Protein AF-A0AAJ0DGE8-F1 (afdb_monomer_lite)

Structure (mmCIF, N/CA/C/O backbone):
data_AF-A0AAJ0DGE8-F1
#
_entry.id   AF-A0AAJ0DGE8-F1
#
loop_
_atom_site.group_PDB
_atom_site.id
_atom_site.type_symbol
_atom_site.label_atom_id
_atom_site.label_alt_id
_atom_site.label_comp_id
_atom_site.label_asym_id
_atom_site.label_entity_id
_atom_site.label_seq_id
_atom_site.pdbx_PDB_ins_code
_atom_site.Cartn_x
_atom_site.Cartn_y
_atom_site.Cartn_z
_atom_site.occupancy
_atom_site.B_iso_or_equiv
_atom_site.auth_seq_id
_atom_site.auth_comp_id
_atom_site.auth_asym_id
_atom_site.auth_atom_id
_atom_site.pdbx_PDB_model_num
ATOM 1 N N . MET A 1 1 ? -20.034 -85.770 -53.856 1.00 35.50 1 MET A N 1
ATOM 2 C CA . MET A 1 1 ? -18.692 -85.465 -54.390 1.00 35.50 1 MET A CA 1
ATOM 3 C C . MET A 1 1 ? -18.398 -83.999 -54.108 1.00 35.50 1 MET A C 1
ATOM 5 O O . MET A 1 1 ? -19.159 -83.157 -54.548 1.00 35.50 1 MET A O 1
ATOM 9 N N . GLN A 1 2 ? -17.337 -83.770 -53.330 1.00 37.16 2 GLN A N 1
ATOM 10 C CA . GLN A 1 2 ? -16.590 -82.528 -53.075 1.00 37.16 2 GLN A CA 1
ATOM 11 C C . GLN A 1 2 ? -17.252 -81.330 -52.361 1.00 37.16 2 GLN A C 1
ATOM 13 O O . GLN A 1 2 ? -17.893 -80.465 -52.946 1.00 37.16 2 GLN A O 1
ATOM 18 N N . LEU A 1 3 ? -16.931 -81.290 -51.063 1.00 39.75 3 LEU A N 1
ATOM 19 C CA . LEU A 1 3 ? -16.754 -80.140 -50.175 1.00 39.75 3 LEU A CA 1
ATOM 20 C C . LEU A 1 3 ? -15.956 -78.997 -50.835 1.00 39.75 3 LEU A C 1
ATOM 22 O O . LEU A 1 3 ? -14.878 -79.259 -51.370 1.00 39.75 3 LEU A O 1
ATOM 26 N N . LYS A 1 4 ? -16.383 -77.742 -50.650 1.00 36.16 4 LYS A N 1
ATOM 27 C CA . LYS A 1 4 ? -15.468 -76.594 -50.522 1.00 36.16 4 LYS A CA 1
ATOM 28 C C . LYS A 1 4 ? -15.985 -75.627 -49.456 1.00 36.16 4 LYS A C 1
ATOM 30 O O . LYS A 1 4 ? -17.049 -75.039 -49.600 1.00 36.16 4 LYS A O 1
ATOM 35 N N . LEU A 1 5 ? -15.207 -75.522 -48.378 1.00 44.25 5 LEU A N 1
ATOM 36 C CA . LEU A 1 5 ? -15.247 -74.443 -47.396 1.00 44.25 5 LEU A CA 1
ATOM 37 C C . LEU A 1 5 ? -14.950 -73.110 -48.092 1.00 44.25 5 LEU A C 1
ATOM 39 O O . LEU A 1 5 ? -13.956 -73.014 -48.808 1.00 44.25 5 LEU A O 1
ATOM 43 N N . THR A 1 6 ? -15.709 -72.072 -47.758 1.00 42.03 6 THR A N 1
ATOM 44 C CA . THR A 1 6 ? -15.247 -70.682 -47.848 1.00 42.03 6 THR A CA 1
ATOM 45 C C . THR A 1 6 ? -15.815 -69.908 -46.669 1.00 42.03 6 THR A C 1
ATOM 47 O O . THR A 1 6 ? -17.019 -69.687 -46.576 1.00 42.03 6 THR A O 1
ATOM 50 N N . ALA A 1 7 ? -14.923 -69.543 -45.752 1.00 47.16 7 ALA A N 1
ATOM 51 C CA . ALA A 1 7 ? -15.149 -68.552 -44.715 1.00 47.16 7 ALA A CA 1
ATOM 52 C C . ALA A 1 7 ? -14.933 -67.147 -45.302 1.00 47.16 7 ALA A C 1
ATOM 54 O O . ALA A 1 7 ? -13.984 -66.951 -46.058 1.00 47.16 7 ALA A O 1
ATOM 55 N N . ALA A 1 8 ? -15.767 -66.179 -44.927 1.00 43.62 8 ALA A N 1
ATOM 56 C CA . ALA A 1 8 ? -15.452 -64.749 -44.994 1.00 43.62 8 ALA A CA 1
ATOM 57 C C . ALA A 1 8 ? -16.377 -64.022 -44.000 1.00 43.62 8 ALA A C 1
ATOM 59 O O . ALA A 1 8 ? -17.591 -64.030 -44.156 1.00 43.62 8 ALA A O 1
ATOM 60 N N . LEU A 1 9 ? -15.861 -63.712 -42.810 1.00 37.81 9 LEU A N 1
ATOM 61 C CA . LEU A 1 9 ? -15.338 -62.397 -42.416 1.00 37.81 9 LEU A CA 1
ATOM 62 C C . LEU A 1 9 ? -16.476 -61.419 -42.060 1.00 37.81 9 LEU A C 1
ATOM 64 O O . LEU A 1 9 ? -16.966 -60.667 -42.896 1.00 37.81 9 LEU A O 1
ATOM 68 N N . PHE A 1 10 ? -16.886 -61.440 -40.788 1.00 41.84 10 PHE A N 1
ATOM 69 C CA . PHE A 1 10 ? -17.675 -60.361 -40.195 1.00 41.84 10 PHE A CA 1
ATOM 70 C C . PHE A 1 10 ? -16.804 -59.101 -40.166 1.00 41.84 10 PHE A C 1
ATOM 72 O O . PHE A 1 10 ? -15.859 -59.013 -39.383 1.00 41.84 10 PHE A O 1
ATOM 79 N N . ALA A 1 11 ? -17.105 -58.134 -41.030 1.00 44.16 11 ALA A N 1
ATOM 80 C CA . ALA A 1 11 ? -16.574 -56.787 -40.900 1.00 44.16 11 ALA A CA 1
ATOM 81 C C . ALA A 1 11 ? -17.213 -56.149 -39.658 1.00 44.16 11 ALA A C 1
ATOM 83 O O . ALA A 1 11 ? -18.359 -55.705 -39.694 1.00 44.16 11 ALA A O 1
ATOM 84 N N . ALA A 1 12 ? -16.487 -56.144 -38.541 1.00 48.50 12 ALA A N 1
ATOM 85 C CA . ALA A 1 12 ? -16.808 -55.271 -37.426 1.00 48.50 12 ALA A CA 1
ATOM 86 C C . ALA A 1 12 ? -16.574 -53.834 -37.904 1.00 48.50 12 ALA A C 1
ATOM 88 O O . ALA A 1 12 ? -15.435 -53.409 -38.095 1.00 48.50 12 ALA A O 1
ATOM 89 N N . LEU A 1 13 ? -17.662 -53.110 -38.159 1.00 45.84 13 LEU A N 1
ATOM 90 C CA . LEU A 1 13 ? -17.618 -51.678 -38.400 1.00 45.84 13 LEU A CA 1
ATOM 91 C C . LEU A 1 13 ? -17.210 -51.026 -37.073 1.00 45.84 13 LEU A C 1
ATOM 93 O O . LEU A 1 13 ? -18.042 -50.790 -36.199 1.00 45.84 13 LEU A O 1
ATOM 97 N N . ALA A 1 14 ? -15.911 -50.800 -36.887 1.00 53.31 14 ALA A N 1
ATOM 98 C CA . ALA A 1 14 ? -15.436 -49.902 -35.853 1.00 53.31 14 ALA A CA 1
ATOM 99 C C . ALA A 1 14 ? -15.918 -48.504 -36.246 1.00 53.31 14 ALA A C 1
ATOM 101 O O . ALA A 1 14 ? -15.344 -47.852 -37.118 1.00 53.31 14 ALA A O 1
ATOM 102 N N . ILE A 1 15 ? -17.028 -48.074 -35.648 1.00 54.03 15 ILE A N 1
ATOM 103 C CA . ILE A 1 15 ? -17.427 -46.674 -35.649 1.00 54.03 15 ILE A CA 1
ATOM 104 C C . ILE A 1 15 ? -16.333 -45.962 -34.857 1.00 54.03 15 ILE A C 1
ATOM 106 O O . ILE A 1 15 ? -16.339 -45.953 -33.629 1.00 54.03 15 ILE A O 1
ATOM 110 N N . SER A 1 16 ? -15.347 -45.429 -35.573 1.00 58.00 16 SER A N 1
ATOM 111 C CA . SER A 1 16 ? -14.465 -44.389 -35.068 1.00 58.00 16 SER A CA 1
ATOM 112 C C . SER A 1 16 ? -15.348 -43.171 -34.821 1.00 58.00 16 SER A C 1
ATOM 114 O O . SER A 1 16 ? -15.471 -42.305 -35.687 1.00 58.00 16 SER A O 1
ATOM 116 N N . ALA A 1 17 ? -16.016 -43.124 -33.668 1.00 58.62 17 ALA A N 1
ATOM 117 C CA . ALA A 1 17 ? -16.463 -41.849 -33.143 1.00 58.62 17 ALA A CA 1
ATOM 118 C C . ALA A 1 17 ? -15.203 -40.974 -33.049 1.00 58.62 17 ALA A C 1
ATOM 120 O O . ALA A 1 17 ? -14.202 -41.450 -32.499 1.00 58.62 17 ALA A O 1
ATOM 121 N N . PRO A 1 18 ? -15.181 -39.767 -33.637 1.00 55.78 18 PRO A N 1
ATOM 122 C CA . PRO A 1 18 ? -14.108 -38.839 -33.339 1.00 55.78 18 PRO A CA 1
ATOM 123 C C . PRO A 1 18 ? -14.103 -38.681 -31.819 1.00 55.78 18 PRO A C 1
ATOM 125 O O . PRO A 1 18 ? -15.119 -38.323 -31.225 1.00 55.78 18 PRO A O 1
ATOM 128 N N . ILE A 1 19 ? -12.990 -39.051 -31.187 1.00 55.06 19 ILE A N 1
ATOM 129 C CA . ILE A 1 19 ? -12.711 -38.588 -29.836 1.00 55.06 19 ILE A CA 1
ATOM 130 C C . ILE A 1 19 ? -12.596 -37.084 -30.018 1.00 55.06 19 ILE A C 1
ATOM 132 O O . ILE A 1 19 ? -11.663 -36.610 -30.669 1.00 55.06 19 ILE A O 1
ATOM 136 N N . ASP A 1 20 ? -13.619 -36.368 -29.571 1.00 53.69 20 ASP A N 1
ATOM 137 C CA . ASP A 1 20 ? -13.579 -34.923 -29.506 1.00 53.69 20 ASP A CA 1
ATOM 138 C C . ASP A 1 20 ? -12.528 -34.596 -28.445 1.00 53.69 20 ASP A C 1
ATOM 140 O O . ASP A 1 20 ? -12.778 -34.656 -27.246 1.00 53.69 20 ASP A O 1
ATOM 144 N N . CYS A 1 21 ? -11.288 -34.395 -28.892 1.00 53.78 21 CYS A N 1
ATOM 145 C CA . CYS A 1 21 ? -10.188 -33.918 -28.063 1.00 53.78 21 CYS A CA 1
ATOM 146 C C . CYS A 1 21 ? -10.287 -32.398 -27.882 1.00 53.78 21 CYS A C 1
ATOM 148 O O . CYS A 1 21 ? -9.265 -31.715 -27.827 1.00 53.78 21 CYS A O 1
ATOM 150 N N . THR A 1 22 ? -11.495 -31.844 -27.826 1.00 55.56 22 THR A N 1
ATOM 151 C CA . THR A 1 22 ? -11.688 -30.606 -27.093 1.00 55.56 22 THR A CA 1
ATOM 152 C C . THR A 1 22 ? -11.517 -30.989 -25.631 1.00 55.56 22 THR A C 1
ATOM 154 O O . THR A 1 22 ? -12.444 -31.503 -25.006 1.00 55.56 22 THR A O 1
ATOM 157 N N . GLU A 1 23 ? -10.307 -30.804 -25.090 1.00 57.66 23 GLU A N 1
ATOM 158 C CA . GLU A 1 23 ? -10.221 -30.440 -23.676 1.00 57.66 23 GLU A CA 1
ATOM 159 C C . GLU A 1 23 ? -11.297 -29.373 -23.480 1.00 57.66 23 GLU A C 1
ATOM 161 O O . GLU A 1 23 ? -11.284 -28.368 -24.198 1.00 57.66 23 GLU A O 1
ATOM 166 N N . ASP A 1 24 ? -12.289 -29.650 -22.631 1.00 59.03 24 ASP A N 1
ATOM 167 C CA . ASP A 1 24 ? -13.196 -28.614 -22.157 1.00 59.03 24 ASP A CA 1
ATOM 168 C C . ASP A 1 24 ? -12.263 -27.551 -21.586 1.00 59.03 24 ASP A C 1
ATOM 170 O O . ASP A 1 24 ? -11.641 -27.758 -20.545 1.00 59.03 24 ASP A O 1
ATOM 174 N N . ALA A 1 25 ? -12.027 -26.482 -22.348 1.00 61.19 25 ALA A N 1
ATOM 175 C CA . ALA A 1 25 ? -11.226 -25.381 -21.864 1.00 61.19 25 ALA A CA 1
ATOM 176 C C . ALA A 1 25 ? -11.958 -24.902 -20.620 1.00 61.19 25 ALA A C 1
ATOM 178 O O . ALA A 1 25 ? -13.130 -24.542 -20.736 1.00 61.19 25 ALA A O 1
ATOM 179 N N . ASP A 1 26 ? -11.311 -24.967 -19.455 1.00 79.06 26 ASP A N 1
ATOM 180 C CA . ASP A 1 26 ? -11.936 -24.568 -18.200 1.00 79.06 26 ASP A CA 1
ATOM 181 C C . ASP A 1 26 ? -12.537 -23.165 -18.384 1.00 79.06 26 ASP A C 1
ATOM 183 O O . ASP A 1 26 ? -11.827 -22.173 -18.583 1.00 79.06 26 ASP A O 1
ATOM 187 N N . VAL A 1 27 ? -13.871 -23.093 -18.420 1.00 88.94 27 VAL A N 1
ATOM 188 C CA . VAL A 1 27 ? -14.596 -21.837 -18.605 1.00 88.94 27 VAL A CA 1
ATOM 189 C C . VAL A 1 27 ? -14.764 -21.214 -17.230 1.00 88.94 27 VAL A C 1
ATOM 191 O O . VAL A 1 27 ? -15.444 -21.768 -16.369 1.00 88.94 27 VAL A O 1
ATOM 194 N N . TYR A 1 28 ? -14.161 -20.045 -17.042 1.00 95.00 28 TYR A N 1
ATOM 195 C CA . TYR A 1 28 ? -14.303 -19.246 -15.830 1.00 95.00 28 TYR A CA 1
ATOM 196 C C . TYR A 1 28 ? -15.250 -18.074 -16.082 1.00 95.00 28 TYR A C 1
ATOM 198 O O . TYR A 1 28 ? -15.212 -17.451 -17.145 1.00 95.00 28 TYR A O 1
ATOM 206 N N . GLU A 1 29 ? -16.072 -17.736 -15.092 1.00 96.44 29 GLU A N 1
ATOM 207 C CA . GLU A 1 29 ? -16.929 -16.545 -15.136 1.00 96.44 29 GLU A CA 1
ATOM 208 C C . GLU A 1 29 ? -16.103 -15.255 -15.083 1.00 96.44 29 GLU A C 1
ATOM 210 O O . GLU A 1 29 ? -16.462 -14.258 -15.711 1.00 96.44 29 GLU A O 1
ATOM 215 N N . TYR A 1 30 ? -14.977 -15.284 -14.364 1.00 97.69 30 TYR A N 1
ATOM 216 C CA . TYR A 1 30 ? -14.086 -14.141 -14.202 1.00 97.69 30 TYR A CA 1
ATOM 217 C C . TYR A 1 30 ? -12.629 -14.524 -14.451 1.00 97.69 30 TYR A C 1
ATOM 219 O O . TYR A 1 30 ? -12.153 -15.568 -14.008 1.00 97.69 30 TYR A O 1
ATOM 227 N N . ILE A 1 31 ? -11.899 -13.625 -15.110 1.00 97.12 31 ILE A N 1
ATOM 228 C CA . ILE A 1 31 ? -10.443 -13.691 -15.237 1.00 97.12 31 ILE A CA 1
ATOM 229 C C . ILE A 1 31 ? -9.874 -12.415 -14.622 1.00 97.12 31 ILE A C 1
ATOM 231 O O . ILE A 1 31 ? -10.164 -11.314 -15.091 1.00 97.12 31 ILE A O 1
ATOM 235 N N . VAL A 1 32 ? -9.065 -12.560 -13.577 1.00 97.56 32 VAL A N 1
ATOM 236 C CA . VAL A 1 32 ? -8.352 -11.457 -12.928 1.00 97.56 32 VAL A CA 1
ATOM 237 C C . VAL A 1 32 ? -6.886 -11.526 -13.339 1.00 97.56 32 VAL A C 1
ATOM 239 O O . VAL A 1 32 ? -6.241 -12.561 -13.190 1.00 97.56 32 VAL A O 1
ATOM 242 N N . VAL A 1 33 ? -6.356 -10.428 -13.874 1.00 96.94 33 VAL A N 1
ATOM 243 C CA . VAL A 1 33 ? -4.967 -10.342 -14.343 1.00 96.94 33 VAL A CA 1
ATOM 244 C C . VAL A 1 33 ? -4.166 -9.469 -13.379 1.00 96.94 33 VAL A C 1
ATOM 246 O O . VAL A 1 33 ? -4.372 -8.260 -13.312 1.00 96.94 33 VAL A O 1
ATOM 249 N N . GLY A 1 34 ? -3.251 -10.099 -12.649 1.00 92.69 34 GLY A N 1
ATOM 250 C CA . GLY A 1 34 ? -2.411 -9.526 -11.601 1.00 92.69 34 GLY A CA 1
ATOM 251 C C . GLY A 1 34 ? -2.948 -9.832 -10.202 1.00 92.69 34 GLY A C 1
ATOM 252 O O . GLY A 1 34 ? -4.062 -9.442 -9.860 1.00 92.69 34 GLY A O 1
ATOM 253 N N . SER A 1 35 ? -2.142 -10.475 -9.356 1.00 91.75 35 SER A N 1
ATOM 254 C CA . SER A 1 35 ? -2.483 -10.825 -7.969 1.00 91.75 35 SER A CA 1
ATOM 255 C C . SER A 1 35 ? -1.993 -9.798 -6.943 1.00 91.75 35 SER A C 1
ATOM 257 O O . SER A 1 35 ? -1.799 -10.128 -5.773 1.00 91.75 35 SER A O 1
ATOM 259 N N . GLY A 1 36 ? -1.775 -8.550 -7.368 1.00 87.94 36 GLY A N 1
ATOM 260 C CA . GLY A 1 36 ? -1.422 -7.447 -6.472 1.00 87.94 36 GLY A CA 1
ATOM 261 C C . GLY A 1 36 ? -2.542 -7.104 -5.471 1.00 87.94 36 GLY A C 1
ATOM 262 O O . GLY A 1 36 ? -3.600 -7.738 -5.482 1.00 87.94 36 GLY A O 1
ATOM 263 N N . PRO A 1 37 ? -2.369 -6.060 -4.637 1.00 85.62 37 PRO A N 1
ATOM 264 C CA . PRO A 1 37 ? -3.297 -5.740 -3.544 1.00 85.62 37 PRO A CA 1
ATOM 265 C C . PRO A 1 37 ? -4.770 -5.604 -3.960 1.00 85.62 37 PRO A C 1
ATOM 267 O O . PRO A 1 37 ? -5.653 -6.051 -3.231 1.00 85.62 37 PRO A O 1
ATOM 270 N N . GLY A 1 38 ? -5.041 -5.041 -5.143 1.00 89.62 38 GLY A N 1
ATOM 271 C CA . GLY A 1 38 ? -6.400 -4.938 -5.688 1.00 89.62 38 GLY A CA 1
ATOM 272 C C . GLY A 1 38 ? -6.900 -6.213 -6.376 1.00 89.62 38 GLY A C 1
ATOM 273 O O . GLY A 1 38 ? -8.048 -6.601 -6.199 1.00 89.62 38 GLY A O 1
ATOM 274 N N . GLY A 1 39 ? -6.050 -6.891 -7.153 1.00 94.31 39 GLY A N 1
ATOM 275 C CA . GLY A 1 39 ? -6.469 -8.058 -7.936 1.00 94.31 39 GLY A CA 1
ATOM 276 C C . GLY A 1 39 ? -6.633 -9.324 -7.095 1.00 94.31 39 GLY A C 1
ATOM 277 O O . GLY A 1 39 ? -7.629 -10.030 -7.232 1.00 94.31 39 GLY A O 1
ATOM 278 N N . GLY A 1 40 ? -5.711 -9.583 -6.163 1.00 92.50 40 GLY A N 1
ATOM 279 C CA . GLY A 1 40 ? -5.795 -10.742 -5.272 1.00 92.50 40 GLY A CA 1
ATOM 280 C C . GLY A 1 40 ? -7.014 -10.684 -4.345 1.00 92.50 40 GLY A C 1
ATOM 281 O O . GLY A 1 40 ? -7.727 -11.676 -4.196 1.00 92.50 40 GLY A O 1
ATOM 282 N N . SER A 1 41 ? -7.296 -9.509 -3.771 1.00 92.25 41 SER A N 1
ATOM 283 C CA . SER A 1 41 ? -8.474 -9.290 -2.921 1.00 92.25 41 SER A CA 1
ATOM 284 C C . SER A 1 41 ? -9.782 -9.418 -3.708 1.00 92.25 41 SER A C 1
ATOM 286 O O . SER A 1 41 ? -10.695 -10.119 -3.267 1.00 92.25 41 SER A O 1
ATOM 288 N N . LEU A 1 42 ? -9.852 -8.832 -4.908 1.00 95.06 42 LEU A N 1
ATOM 289 C CA . LEU A 1 42 ? -10.998 -8.969 -5.807 1.00 95.06 42 LEU A CA 1
ATOM 290 C C . LEU A 1 42 ? -11.263 -10.435 -6.176 1.00 95.06 42 LEU A C 1
ATOM 292 O O . LEU A 1 42 ? -12.386 -10.912 -6.011 1.00 95.06 42 LEU A O 1
ATOM 296 N N . ALA A 1 43 ? -10.236 -11.161 -6.629 1.00 97.06 43 ALA A N 1
ATOM 297 C CA . ALA A 1 43 ? -10.358 -12.566 -7.012 1.00 97.06 43 ALA A CA 1
ATOM 298 C C . ALA A 1 43 ? -10.861 -13.431 -5.844 1.00 97.06 43 ALA A C 1
ATOM 300 O O . ALA A 1 43 ? -11.777 -14.235 -6.019 1.00 97.06 43 ALA A O 1
ATOM 301 N N . ALA A 1 44 ? -10.316 -13.224 -4.640 1.00 95.00 44 ALA A N 1
ATOM 302 C CA . ALA A 1 44 ? -10.738 -13.943 -3.442 1.00 95.00 44 ALA A CA 1
ATOM 303 C C . ALA A 1 44 ? -12.203 -13.658 -3.070 1.00 95.00 44 ALA A C 1
ATOM 305 O O . ALA A 1 44 ? -12.932 -14.581 -2.704 1.00 95.00 44 ALA A O 1
ATOM 306 N N . ASN A 1 45 ? -12.650 -12.405 -3.175 1.00 94.38 45 ASN A N 1
ATOM 307 C CA . ASN A 1 45 ? -14.027 -12.027 -2.855 1.00 94.38 45 ASN A CA 1
ATOM 308 C C . ASN A 1 45 ? -15.033 -12.579 -3.874 1.00 94.38 45 ASN A C 1
ATOM 310 O O . ASN A 1 45 ? -16.066 -13.111 -3.470 1.00 94.38 45 ASN A O 1
ATOM 314 N N . ILE A 1 46 ? -14.713 -12.541 -5.171 1.00 97.44 46 ILE A N 1
ATOM 315 C CA . ILE A 1 46 ? -15.547 -13.148 -6.221 1.00 97.44 46 ILE A CA 1
ATOM 316 C C . ILE A 1 46 ? -15.651 -14.669 -6.013 1.00 97.44 46 ILE A C 1
ATOM 318 O O . ILE A 1 46 ? -16.748 -15.227 -6.059 1.00 97.44 46 ILE A O 1
ATOM 322 N N . ALA A 1 47 ? -14.535 -15.338 -5.703 1.00 97.00 47 ALA A N 1
ATOM 323 C CA . ALA A 1 47 ? -14.531 -16.772 -5.418 1.00 97.00 47 ALA A CA 1
ATOM 324 C C . ALA A 1 47 ? -15.361 -17.121 -4.168 1.00 97.00 47 ALA A C 1
ATOM 326 O O . ALA A 1 47 ? -16.136 -18.077 -4.177 1.00 97.00 47 ALA A O 1
ATOM 327 N N . ARG A 1 48 ? -15.261 -16.323 -3.094 1.00 95.50 48 ARG A N 1
ATOM 328 C CA . ARG A 1 48 ? -16.084 -16.481 -1.877 1.00 95.50 48 ARG A CA 1
ATOM 329 C C . ARG A 1 48 ? -17.575 -16.257 -2.127 1.00 95.50 48 ARG A C 1
ATOM 331 O O . ARG A 1 48 ? -18.387 -16.857 -1.428 1.00 95.50 48 ARG A O 1
ATOM 338 N N . ALA A 1 49 ? -17.933 -15.445 -3.120 1.00 97.12 49 ALA A N 1
ATOM 339 C CA . ALA A 1 49 ? -19.313 -15.268 -3.567 1.00 97.12 49 ALA A CA 1
ATOM 340 C C . ALA A 1 49 ? -19.852 -16.464 -4.383 1.00 97.12 49 ALA A C 1
ATOM 342 O O . ALA A 1 49 ? -21.030 -16.481 -4.730 1.00 97.12 49 ALA A O 1
ATOM 343 N N . GLY A 1 50 ? -19.023 -17.483 -4.647 1.00 97.12 50 GLY A N 1
ATOM 344 C CA . GLY A 1 50 ? -19.424 -18.730 -5.302 1.00 97.12 50 GLY A CA 1
ATOM 345 C C . GLY A 1 50 ? -19.203 -18.761 -6.814 1.00 97.12 50 GLY A C 1
ATOM 346 O O . GLY A 1 50 ? -19.675 -19.695 -7.458 1.00 97.12 50 GLY A O 1
ATOM 347 N N . HIS A 1 51 ? -18.491 -17.781 -7.373 1.00 97.50 51 HIS A N 1
ATOM 348 C CA . HIS A 1 51 ? -18.167 -17.734 -8.798 1.00 97.50 51 HIS A CA 1
ATOM 349 C C . HIS A 1 51 ? -16.828 -18.410 -9.116 1.00 97.50 51 HIS A C 1
ATOM 351 O O . HIS A 1 51 ? -15.897 -18.428 -8.306 1.00 97.50 51 HIS A O 1
ATOM 357 N N . SER A 1 52 ? -16.714 -18.927 -10.336 1.00 96.56 52 SER A N 1
ATOM 358 C CA . SER A 1 52 ? -15.469 -19.460 -10.894 1.00 96.56 52 SER A CA 1
ATOM 359 C C . SER A 1 52 ? -14.534 -18.328 -11.343 1.00 96.56 52 SER A C 1
ATOM 361 O O . SER A 1 52 ? -14.913 -17.456 -12.127 1.00 96.56 52 SER A O 1
ATOM 363 N N . VAL A 1 53 ? -13.292 -18.337 -10.846 1.00 97.44 53 VAL A N 1
ATOM 364 C CA . VAL A 1 53 ? -12.302 -17.282 -11.114 1.00 97.44 53 VAL A CA 1
ATOM 365 C C . VAL A 1 53 ? -10.962 -17.885 -11.506 1.00 97.44 53 VAL A C 1
ATOM 367 O O . VAL A 1 53 ? -10.411 -18.704 -10.773 1.00 97.44 53 VAL A O 1
ATOM 370 N N . LEU A 1 54 ? -10.407 -17.416 -12.620 1.00 96.25 54 LEU A N 1
ATOM 371 C CA . LEU A 1 54 ? -9.009 -17.618 -12.982 1.00 96.25 54 LEU A CA 1
ATOM 372 C C . LEU A 1 54 ? -8.202 -16.379 -12.588 1.00 96.25 54 LEU A C 1
ATOM 374 O O . LEU A 1 54 ? -8.470 -15.283 -13.075 1.00 96.25 54 LEU A O 1
ATOM 378 N N . LEU A 1 55 ? -7.201 -16.548 -11.727 1.00 95.44 55 LEU A N 1
ATOM 379 C CA . LEU A 1 55 ? -6.245 -15.497 -11.380 1.00 95.44 55 LEU A CA 1
ATOM 380 C C . LEU A 1 55 ? -4.923 -15.758 -12.104 1.00 95.44 55 LEU A C 1
ATOM 382 O O . LEU A 1 55 ? -4.318 -16.813 -11.929 1.00 95.44 55 LEU A O 1
ATOM 386 N N . LEU A 1 56 ? -4.477 -14.796 -12.908 1.00 95.19 56 LEU A N 1
ATOM 387 C CA . LEU A 1 56 ? -3.219 -14.858 -13.647 1.00 95.19 56 LEU A CA 1
ATOM 388 C C . LEU A 1 56 ? -2.211 -13.894 -13.030 1.00 95.19 56 LEU A C 1
ATOM 390 O O . LEU A 1 56 ? -2.486 -12.703 -12.949 1.00 95.19 56 LEU A O 1
ATOM 394 N N . GLU A 1 57 ? -1.035 -14.383 -12.653 1.00 91.38 57 GLU A N 1
ATOM 395 C CA . GLU A 1 57 ? 0.070 -13.566 -12.145 1.00 91.38 57 GLU A CA 1
ATOM 396 C C . GLU A 1 57 ? 1.328 -13.816 -12.983 1.00 91.38 57 GLU A C 1
ATOM 398 O O . GLU A 1 57 ? 1.606 -14.943 -13.387 1.00 91.38 57 GLU A O 1
ATOM 403 N N . ALA A 1 58 ? 2.065 -12.747 -13.288 1.00 91.00 58 ALA A N 1
ATOM 404 C CA . ALA A 1 58 ? 3.292 -12.828 -14.075 1.00 91.00 58 ALA A CA 1
ATOM 405 C C . ALA A 1 58 ? 4.523 -13.166 -13.214 1.00 91.00 58 ALA A C 1
ATOM 407 O O . ALA A 1 58 ? 5.538 -13.632 -13.734 1.00 91.00 58 ALA A O 1
ATOM 408 N N . GLY A 1 59 ? 4.461 -12.882 -11.912 1.00 85.38 59 GLY A N 1
ATOM 409 C CA . GLY A 1 59 ? 5.412 -13.331 -10.903 1.00 85.38 59 GLY A CA 1
ATOM 410 C C . GLY A 1 59 ? 5.226 -14.794 -10.488 1.00 85.38 59 GLY A C 1
ATOM 411 O O . GLY A 1 59 ? 4.285 -15.471 -10.892 1.00 85.38 59 GLY A O 1
ATOM 412 N N . GLY A 1 60 ? 6.164 -15.279 -9.673 1.00 85.06 60 GLY A N 1
ATOM 413 C CA . GLY A 1 60 ? 6.049 -16.570 -8.993 1.00 85.06 60 GLY A CA 1
ATOM 414 C C . GLY A 1 60 ? 5.362 -16.447 -7.631 1.00 85.06 60 GLY A C 1
ATOM 415 O O . GLY A 1 60 ? 5.183 -15.344 -7.112 1.00 85.06 60 GLY A O 1
ATOM 416 N N . ASP A 1 61 ? 5.022 -17.590 -7.037 1.00 85.50 61 ASP A N 1
ATOM 417 C CA . ASP A 1 61 ? 4.572 -17.656 -5.647 1.00 85.50 61 ASP A CA 1
ATOM 418 C C . ASP A 1 61 ? 5.779 -17.653 -4.702 1.00 85.50 61 ASP A C 1
ATOM 420 O O . ASP A 1 61 ? 6.546 -18.614 -4.644 1.00 85.50 61 ASP A O 1
ATOM 424 N N . ASN A 1 62 ? 5.941 -16.546 -3.981 1.00 80.88 62 ASN A N 1
ATOM 425 C CA . ASN A 1 62 ? 7.023 -16.327 -3.024 1.00 80.88 62 ASN A CA 1
ATOM 426 C C . ASN A 1 62 ? 6.491 -16.121 -1.590 1.00 80.88 62 ASN A C 1
ATOM 428 O O . ASN A 1 62 ? 7.232 -15.696 -0.706 1.00 80.88 62 ASN A O 1
ATOM 432 N N . GLY A 1 63 ? 5.211 -16.426 -1.325 1.00 78.50 63 GLY A N 1
ATOM 433 C CA . GLY A 1 63 ? 4.576 -16.173 -0.022 1.00 78.50 63 GLY A CA 1
ATOM 434 C C . GLY A 1 63 ? 5.254 -16.868 1.168 1.00 78.50 63 GLY A C 1
ATOM 435 O O . GLY A 1 63 ? 5.155 -16.397 2.307 1.00 78.50 63 GLY A O 1
ATOM 436 N N . ASP A 1 64 ? 5.976 -17.955 0.894 1.00 82.81 64 ASP A N 1
ATOM 437 C CA . ASP A 1 64 ? 6.718 -18.741 1.879 1.00 82.81 64 ASP A CA 1
ATOM 438 C C . ASP A 1 64 ? 8.194 -18.331 2.047 1.00 82.81 64 ASP A C 1
ATOM 440 O O . ASP A 1 64 ? 8.883 -18.868 2.919 1.00 82.81 64 ASP A O 1
ATOM 444 N N . ASP A 1 65 ? 8.690 -17.364 1.264 1.00 83.38 65 ASP A N 1
ATOM 445 C CA . ASP A 1 65 ? 10.048 -16.839 1.425 1.00 83.38 65 ASP A CA 1
ATOM 446 C C . ASP A 1 65 ? 10.165 -16.049 2.738 1.00 83.38 65 ASP A C 1
ATOM 448 O O . ASP A 1 65 ? 9.364 -15.165 3.051 1.00 83.38 65 ASP A O 1
ATOM 452 N N . ILE A 1 66 ? 11.209 -16.337 3.514 1.00 81.44 66 ILE A N 1
ATOM 453 C CA . ILE A 1 66 ? 11.495 -15.635 4.763 1.00 81.44 66 ILE A CA 1
ATOM 454 C C . ILE A 1 66 ? 11.701 -14.128 4.562 1.00 81.44 66 ILE A C 1
ATOM 456 O O . ILE A 1 66 ? 11.318 -13.353 5.439 1.00 81.44 66 ILE A O 1
ATOM 460 N N . LEU A 1 67 ? 12.262 -13.707 3.423 1.00 80.56 67 LEU A N 1
ATOM 461 C CA . LEU A 1 67 ? 12.432 -12.293 3.086 1.00 80.56 67 LEU A CA 1
ATOM 462 C C . LEU A 1 67 ? 11.086 -11.611 2.827 1.00 80.56 67 LEU A C 1
ATOM 464 O O . LEU A 1 67 ? 10.928 -10.445 3.178 1.00 80.56 67 LEU A O 1
ATOM 468 N N . GLN A 1 68 ? 10.103 -12.341 2.295 1.00 77.25 68 GLN A N 1
ATOM 469 C CA . GLN A 1 68 ? 8.741 -11.844 2.097 1.00 77.25 68 GLN A CA 1
ATOM 470 C C . GLN A 1 68 ? 7.907 -11.881 3.387 1.00 77.25 68 GLN A C 1
ATOM 472 O O . GLN A 1 68 ? 6.984 -11.088 3.555 1.00 77.25 68 GLN A O 1
ATOM 477 N N . GLN A 1 69 ? 8.219 -12.783 4.319 1.00 77.12 69 GLN A N 1
ATOM 478 C CA . GLN A 1 69 ? 7.489 -12.914 5.584 1.00 77.12 69 GLN A CA 1
ATOM 479 C C . GLN A 1 69 ? 7.970 -11.979 6.695 1.00 77.12 69 GLN A C 1
ATOM 481 O O . GLN A 1 69 ? 7.269 -11.824 7.697 1.00 77.12 69 GLN A O 1
ATOM 486 N N . MET A 1 70 ? 9.180 -11.427 6.589 1.00 74.06 70 MET A N 1
ATOM 487 C CA . MET A 1 70 ? 9.772 -10.603 7.639 1.00 74.06 70 MET A CA 1
ATOM 488 C C . MET A 1 70 ? 9.752 -9.116 7.266 1.00 74.06 70 MET A C 1
ATOM 490 O O . MET A 1 70 ? 10.615 -8.693 6.496 1.00 74.06 70 MET A O 1
ATOM 494 N N . PRO A 1 71 ? 8.903 -8.289 7.911 1.00 72.94 71 PRO A N 1
ATOM 495 C CA . PRO A 1 71 ? 8.836 -6.849 7.639 1.00 72.94 71 PRO A CA 1
ATOM 496 C C . PRO A 1 71 ? 10.187 -6.138 7.791 1.00 72.94 71 PRO A C 1
ATOM 498 O O . PRO A 1 71 ? 10.517 -5.222 7.050 1.00 72.94 71 PRO A O 1
ATOM 501 N N . PHE A 1 72 ? 11.030 -6.600 8.721 1.00 75.00 72 PHE A N 1
ATOM 502 C CA . PHE A 1 72 ? 12.374 -6.048 8.920 1.00 75.00 72 PHE A CA 1
ATOM 503 C C . PHE A 1 72 ? 13.268 -6.140 7.667 1.00 75.00 72 PHE A C 1
ATOM 505 O O . PHE A 1 72 ? 14.180 -5.334 7.500 1.00 75.00 72 PHE A O 1
ATOM 512 N N . TRP A 1 73 ? 13.016 -7.113 6.788 1.00 77.31 73 TRP A N 1
ATOM 513 C CA . TRP A 1 73 ? 13.767 -7.329 5.551 1.00 77.31 73 TRP A CA 1
ATOM 514 C C . TRP A 1 73 ? 13.076 -6.740 4.316 1.00 77.31 73 TRP A C 1
ATOM 516 O O . TRP A 1 73 ? 13.564 -6.963 3.211 1.00 77.31 73 TRP A O 1
ATOM 526 N N . ALA A 1 74 ? 12.019 -5.939 4.494 1.00 76.88 74 ALA A N 1
ATOM 527 C CA . ALA A 1 74 ? 11.289 -5.209 3.454 1.00 76.88 74 ALA A CA 1
ATOM 528 C C . ALA A 1 74 ? 12.190 -4.671 2.335 1.00 76.88 74 ALA A C 1
ATOM 530 O O . ALA A 1 74 ? 12.038 -5.018 1.164 1.00 76.88 74 ALA A O 1
ATOM 531 N N . SER A 1 75 ? 13.198 -3.878 2.711 1.00 77.94 75 SER A N 1
ATOM 532 C CA . SER A 1 75 ? 14.111 -3.229 1.766 1.00 77.94 75 SER A CA 1
ATOM 533 C C . SER A 1 75 ? 15.030 -4.205 1.030 1.00 77.94 75 SER A C 1
ATOM 535 O O . SER A 1 75 ? 15.427 -3.930 -0.096 1.00 77.94 75 SER A O 1
ATOM 537 N N . ALA A 1 76 ? 15.387 -5.335 1.646 1.00 81.31 76 ALA A N 1
ATOM 538 C CA . ALA A 1 76 ? 16.158 -6.378 0.976 1.00 81.31 76 ALA A CA 1
ATOM 539 C C . ALA A 1 76 ? 15.269 -7.188 0.024 1.00 81.31 76 ALA A C 1
ATOM 541 O O . ALA A 1 76 ? 15.666 -7.436 -1.112 1.00 81.31 76 ALA A O 1
ATOM 542 N N . ASN A 1 77 ? 14.057 -7.543 0.464 1.00 79.50 77 ASN A N 1
ATOM 543 C CA . ASN A 1 77 ? 13.058 -8.238 -0.344 1.00 79.50 77 ASN A CA 1
ATOM 544 C C . ASN A 1 77 ? 12.729 -7.443 -1.614 1.00 79.50 77 ASN A C 1
ATOM 546 O O . ASN A 1 77 ? 12.754 -7.984 -2.711 1.00 79.50 77 ASN A O 1
ATOM 550 N N . ALA A 1 78 ? 12.542 -6.133 -1.471 1.00 77.56 78 ALA A N 1
ATOM 551 C CA . ALA A 1 78 ? 12.347 -5.177 -2.556 1.00 77.56 78 ALA A CA 1
ATOM 552 C C . ALA A 1 78 ? 13.373 -5.300 -3.710 1.00 77.56 78 ALA A C 1
ATOM 554 O O . ALA A 1 78 ? 13.059 -5.034 -4.870 1.00 77.56 78 ALA A O 1
ATOM 555 N N . GLU A 1 79 ? 14.601 -5.724 -3.422 1.00 77.88 79 GLU A N 1
ATOM 556 C CA . GLU A 1 79 ? 15.686 -5.796 -4.404 1.00 77.88 79 GLU A CA 1
ATOM 557 C C . GLU A 1 79 ? 15.903 -7.214 -4.968 1.00 77.88 79 GLU A C 1
ATOM 559 O O . GLU A 1 79 ? 16.794 -7.421 -5.798 1.00 77.88 79 GLU A O 1
ATOM 564 N N . MET A 1 80 ? 15.095 -8.196 -4.551 1.00 78.44 80 MET A N 1
ATOM 565 C CA . MET A 1 80 ? 15.232 -9.583 -4.993 1.00 78.44 80 MET A CA 1
ATOM 566 C C . MET A 1 80 ? 14.779 -9.751 -6.456 1.00 78.44 80 MET A C 1
ATOM 568 O O . MET A 1 80 ? 13.693 -9.293 -6.820 1.00 78.44 80 MET A O 1
ATOM 572 N N . PRO A 1 81 ? 15.561 -10.441 -7.313 1.00 79.69 81 PRO A N 1
ATOM 573 C CA . PRO A 1 81 ? 15.223 -10.618 -8.728 1.00 79.69 81 PRO A CA 1
ATOM 574 C C . PRO A 1 81 ? 13.847 -11.247 -8.979 1.00 79.69 81 PRO A C 1
ATOM 576 O O . PRO A 1 81 ? 13.179 -10.886 -9.945 1.00 79.69 81 PRO A O 1
ATOM 579 N N . ASP A 1 82 ? 13.406 -12.145 -8.098 1.00 79.62 82 ASP A N 1
ATOM 580 C CA . ASP A 1 82 ? 12.165 -12.903 -8.277 1.00 79.62 82 ASP A CA 1
ATOM 581 C C . ASP A 1 82 ? 10.906 -12.040 -8.051 1.00 79.62 82 ASP A C 1
ATOM 583 O O . ASP A 1 82 ? 9.881 -12.227 -8.718 1.00 79.62 82 ASP A O 1
ATOM 587 N N . VAL A 1 83 ? 11.002 -11.015 -7.194 1.00 78.00 83 VAL A N 1
ATOM 588 C CA . VAL A 1 83 ? 9.894 -10.101 -6.841 1.00 78.00 83 VAL A CA 1
ATOM 589 C C . VAL A 1 83 ? 10.006 -8.720 -7.502 1.00 78.00 83 VAL A C 1
ATOM 591 O O . VAL A 1 83 ? 9.138 -7.867 -7.326 1.00 78.00 83 VAL A O 1
ATOM 594 N N . LEU A 1 84 ? 11.051 -8.483 -8.294 1.00 80.12 84 LEU A N 1
ATOM 595 C CA . LEU A 1 84 ? 11.330 -7.209 -8.953 1.00 80.12 84 LEU A CA 1
ATOM 596 C C . LEU A 1 84 ? 10.961 -7.265 -10.447 1.00 80.12 84 LEU A C 1
ATOM 598 O O . LEU A 1 84 ? 11.257 -8.237 -11.137 1.00 80.12 84 LEU A O 1
ATOM 602 N N . TRP A 1 85 ? 10.352 -6.199 -10.981 1.00 77.69 85 TRP A N 1
ATOM 603 C CA . TRP A 1 85 ? 10.207 -6.021 -12.440 1.00 77.69 85 TRP A CA 1
ATOM 604 C C . TRP A 1 85 ? 11.418 -5.338 -13.096 1.00 77.69 85 TRP A C 1
ATOM 606 O O . TRP A 1 85 ? 11.762 -5.660 -14.228 1.00 77.69 85 TRP A O 1
ATOM 616 N N . ALA A 1 86 ? 12.067 -4.407 -12.385 1.00 77.06 86 ALA A N 1
ATOM 617 C CA . ALA A 1 86 ? 13.242 -3.647 -12.835 1.00 77.06 86 ALA A CA 1
ATOM 618 C C . ALA A 1 86 ? 13.033 -2.834 -14.131 1.00 77.06 86 ALA A C 1
ATOM 620 O O . ALA A 1 86 ? 13.813 -2.946 -15.077 1.00 77.06 86 ALA A O 1
ATOM 621 N N . PHE A 1 87 ? 12.004 -1.984 -14.177 1.00 81.94 87 PHE A N 1
ATOM 622 C CA . PHE A 1 87 ? 11.785 -1.087 -15.316 1.00 81.94 87 PHE A CA 1
ATOM 623 C C . PHE A 1 87 ? 12.789 0.076 -15.363 1.00 81.94 87 PHE A C 1
ATOM 625 O O . PHE A 1 87 ? 13.372 0.486 -14.363 1.00 81.94 87 PHE A O 1
ATOM 632 N N . PHE A 1 88 ? 12.955 0.668 -16.542 1.00 82.19 88 PHE A N 1
ATOM 633 C CA . PHE A 1 88 ? 13.746 1.884 -16.730 1.00 82.19 88 PHE A CA 1
ATOM 634 C C . PHE A 1 88 ? 12.836 3.009 -17.214 1.00 82.19 88 PHE A C 1
ATOM 636 O O . PHE A 1 88 ? 12.009 2.799 -18.100 1.00 82.19 88 PHE A O 1
ATOM 643 N N . VAL A 1 89 ? 12.982 4.200 -16.635 1.00 82.69 89 VAL A N 1
ATOM 644 C CA . VAL A 1 89 ? 12.158 5.372 -16.938 1.00 82.69 89 VAL A CA 1
ATOM 645 C C . VAL A 1 89 ? 13.033 6.573 -17.262 1.00 82.69 89 VAL A C 1
ATOM 647 O O . VAL A 1 89 ? 14.002 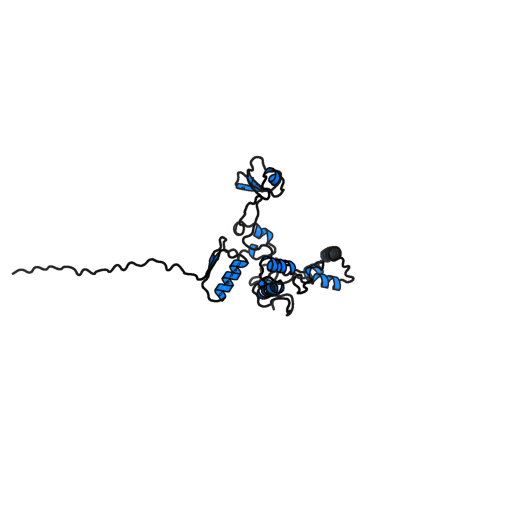6.893 -16.575 1.00 82.69 89 VAL A O 1
ATOM 650 N N . GLY A 1 90 ? 12.675 7.271 -18.336 1.00 84.69 90 GLY A N 1
ATOM 651 C CA . GLY A 1 90 ? 13.259 8.565 -18.664 1.00 84.69 90 GLY A CA 1
ATOM 652 C C . GLY A 1 90 ? 12.610 9.664 -17.833 1.00 84.69 90 GLY A C 1
ATOM 653 O O . GLY A 1 90 ? 11.513 10.100 -18.159 1.00 84.69 90 GLY A O 1
ATOM 654 N N . HIS A 1 91 ? 13.288 10.138 -16.785 1.00 81.50 91 HIS A N 1
ATOM 655 C CA . HIS A 1 91 ? 12.824 11.296 -16.005 1.00 81.50 91 HIS A CA 1
ATOM 656 C C . HIS A 1 91 ? 12.790 12.595 -16.825 1.00 81.50 91 HIS A C 1
ATOM 658 O O . HIS A 1 91 ? 11.997 13.488 -16.542 1.00 81.50 91 HIS A O 1
ATOM 664 N N . TYR A 1 92 ? 13.646 12.705 -17.844 1.00 85.56 92 TYR A N 1
ATOM 665 C CA . TYR A 1 92 ? 13.764 13.889 -18.688 1.00 85.56 92 TYR A CA 1
ATOM 666 C C . TYR A 1 92 ? 13.722 13.500 -20.161 1.00 85.56 92 TYR A C 1
ATOM 668 O O . TYR A 1 92 ? 14.302 12.493 -20.562 1.00 85.56 92 TYR A O 1
ATOM 676 N N . GLN A 1 93 ? 13.084 14.343 -20.975 1.00 86.00 93 GLN A N 1
ATOM 677 C CA . GLN A 1 93 ? 13.078 14.194 -22.434 1.00 86.00 93 GLN A CA 1
ATOM 678 C C . GLN A 1 93 ? 14.468 14.440 -23.043 1.00 86.00 93 GLN A C 1
ATOM 680 O O . GLN A 1 93 ? 14.810 13.858 -24.068 1.00 86.00 93 GLN A O 1
ATOM 685 N N . ASN A 1 94 ? 15.271 15.312 -22.422 1.00 89.88 94 ASN A N 1
ATOM 686 C CA . ASN A 1 94 ? 16.627 15.627 -22.861 1.00 89.88 94 ASN A CA 1
ATOM 687 C C . ASN A 1 94 ? 17.651 14.767 -22.105 1.00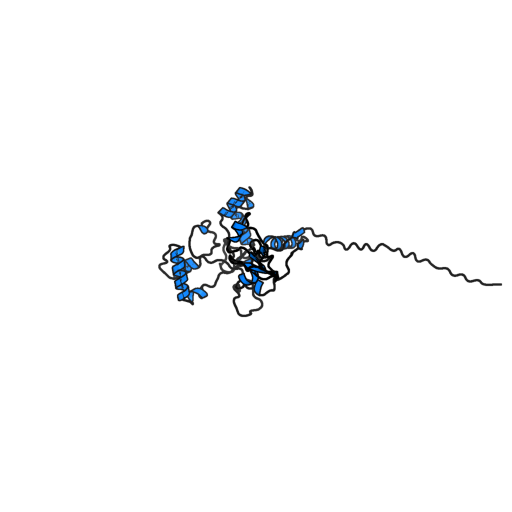 89.88 94 ASN A C 1
ATOM 689 O O . ASN A 1 94 ? 17.772 14.859 -20.884 1.00 89.88 94 ASN A O 1
ATOM 693 N N . GLU A 1 95 ? 18.437 13.979 -22.836 1.00 85.69 95 GLU A N 1
ATOM 694 C CA . GLU A 1 95 ? 19.422 13.067 -22.248 1.00 85.69 95 GLU A CA 1
ATOM 695 C C . GLU A 1 95 ? 20.575 13.793 -21.534 1.00 85.69 95 GLU A C 1
ATOM 697 O O . GLU A 1 95 ? 21.015 13.366 -20.469 1.00 85.69 95 GLU A O 1
ATOM 702 N N . THR A 1 96 ? 21.045 14.929 -22.060 1.00 89.75 96 THR A N 1
ATOM 703 C CA . THR A 1 96 ? 22.082 15.740 -21.401 1.00 89.75 96 THR A CA 1
ATOM 704 C C . THR A 1 96 ? 21.607 16.251 -20.043 1.00 89.75 96 THR A C 1
ATOM 706 O O . THR A 1 96 ? 22.391 16.314 -19.098 1.00 89.75 96 THR A O 1
ATOM 709 N N . GLN A 1 97 ? 20.321 16.589 -19.920 1.00 90.19 97 GLN A N 1
ATOM 710 C CA . GLN A 1 97 ? 19.714 16.905 -18.630 1.00 90.19 97 GLN A CA 1
ATOM 711 C C . GLN A 1 97 ? 19.592 15.656 -17.752 1.00 90.19 97 GLN A C 1
ATOM 713 O O . GLN A 1 97 ? 19.943 15.719 -16.576 1.00 90.19 97 GLN A O 1
ATOM 718 N N . ALA A 1 98 ? 19.148 14.531 -18.317 1.00 88.69 98 ALA A N 1
ATOM 719 C CA . ALA A 1 98 ? 18.977 13.281 -17.583 1.00 88.69 98 ALA A CA 1
ATOM 720 C C . ALA A 1 98 ? 20.278 12.793 -16.932 1.00 88.69 98 ALA A C 1
ATOM 722 O O . ALA A 1 98 ? 20.263 12.388 -15.776 1.00 88.69 98 ALA A O 1
ATOM 723 N N . ARG A 1 99 ? 21.420 12.927 -17.618 1.00 88.94 99 ARG A N 1
ATOM 724 C CA . ARG A 1 99 ? 22.747 12.550 -17.095 1.00 88.94 99 ARG A CA 1
ATOM 725 C C . ARG A 1 99 ? 23.230 13.402 -15.914 1.00 88.94 99 ARG A C 1
ATOM 727 O O . ARG A 1 99 ? 24.250 13.084 -15.315 1.00 88.94 99 ARG A O 1
ATOM 734 N N . ARG A 1 100 ? 22.524 14.487 -15.576 1.00 90.12 100 ARG A N 1
ATOM 735 C CA . ARG A 1 100 ? 22.781 15.289 -14.368 1.00 90.12 100 ARG A CA 1
ATOM 736 C C . ARG A 1 100 ? 22.027 14.765 -13.142 1.00 90.12 100 ARG A C 1
ATOM 738 O O . ARG A 1 100 ? 22.252 15.274 -12.048 1.00 90.12 100 ARG A O 1
ATOM 745 N N . ASP A 1 101 ? 21.125 13.800 -13.315 1.00 88.69 101 ASP A N 1
ATOM 746 C CA . ASP A 1 101 ? 20.435 13.118 -12.222 1.00 88.69 101 ASP A CA 1
ATOM 747 C C . ASP A 1 101 ? 21.387 12.105 -11.573 1.00 88.69 101 ASP A C 1
ATOM 749 O O . ASP A 1 101 ? 21.934 11.231 -12.246 1.00 88.69 101 ASP A O 1
ATOM 753 N N . SER A 1 102 ? 21.566 12.186 -10.253 1.00 89.25 102 SER A N 1
ATOM 754 C CA . SER A 1 102 ? 22.386 11.226 -9.503 1.00 89.25 102 SER A CA 1
ATOM 755 C C . SER A 1 102 ? 21.821 9.800 -9.526 1.00 89.25 102 SER A C 1
ATOM 757 O O . SER A 1 102 ? 22.519 8.864 -9.142 1.00 89.25 102 SER A O 1
ATOM 759 N N . LYS A 1 103 ? 20.581 9.624 -9.997 1.00 88.00 103 LYS A N 1
ATOM 760 C CA . LYS A 1 103 ? 19.908 8.334 -10.191 1.00 88.00 103 LYS A CA 1
ATOM 761 C C . LYS A 1 103 ? 19.992 7.817 -11.632 1.00 88.00 103 LYS A C 1
ATOM 763 O O . LYS A 1 103 ? 19.414 6.772 -11.921 1.00 88.00 103 LYS A O 1
ATOM 768 N N . PHE A 1 104 ? 20.680 8.515 -12.541 1.00 88.56 104 PHE A N 1
ATOM 769 C CA . PHE A 1 104 ? 20.865 8.043 -13.915 1.00 88.56 104 PHE A CA 1
ATOM 770 C C . PHE A 1 104 ? 21.711 6.764 -13.944 1.00 88.56 104 PHE A C 1
ATOM 772 O O . PHE A 1 104 ? 22.714 6.652 -13.232 1.00 88.56 104 PHE A O 1
ATOM 779 N N . SER A 1 105 ? 21.290 5.792 -14.754 1.00 89.94 105 SER A N 1
ATOM 780 C CA . SER A 1 105 ? 21.890 4.461 -14.799 1.00 89.94 105 SER A CA 1
ATOM 781 C C . SER A 1 105 ? 22.675 4.230 -16.095 1.00 89.94 105 SER A C 1
ATOM 783 O O . SER A 1 105 ? 22.490 4.896 -17.107 1.00 89.94 105 SER A O 1
ATOM 785 N N . TYR A 1 106 ? 23.583 3.265 -16.074 1.00 89.88 106 TYR A N 1
ATOM 786 C CA . TYR A 1 106 ? 24.390 2.881 -17.222 1.00 89.88 106 TYR A CA 1
ATOM 787 C C . TYR A 1 106 ? 24.518 1.363 -17.263 1.00 89.88 106 TYR A C 1
ATOM 789 O O . TYR A 1 106 ? 24.764 0.733 -16.231 1.00 89.88 106 TYR A O 1
ATOM 797 N N . LEU A 1 107 ? 24.353 0.778 -18.444 1.00 90.38 107 LEU A N 1
ATOM 798 C CA . LEU A 1 107 ? 24.574 -0.637 -18.694 1.00 90.38 107 LEU A CA 1
ATOM 799 C C . LEU A 1 107 ? 26.063 -0.877 -18.947 1.00 90.38 107 LEU A C 1
ATOM 801 O O . LEU A 1 107 ? 26.668 -0.304 -19.850 1.00 90.38 107 LEU A O 1
ATOM 805 N N . MET A 1 108 ? 26.657 -1.743 -18.143 1.00 91.31 108 MET A N 1
ATOM 806 C CA . MET A 1 108 ? 28.055 -2.130 -18.250 1.00 91.31 108 MET A CA 1
ATOM 807 C C . MET A 1 108 ? 28.226 -3.280 -19.258 1.00 91.31 108 MET A C 1
ATOM 809 O O . MET A 1 108 ? 27.307 -4.086 -19.423 1.00 91.31 108 MET A O 1
ATOM 813 N N . PRO A 1 109 ? 29.413 -3.464 -19.870 1.00 90.94 109 PRO A N 1
ATOM 814 C CA . PRO A 1 109 ? 29.628 -4.545 -20.843 1.00 90.94 109 PRO A CA 1
ATOM 815 C C . PRO A 1 109 ? 29.489 -5.968 -20.287 1.00 90.94 109 PRO A C 1
ATOM 817 O O . PRO A 1 109 ? 29.278 -6.909 -21.043 1.00 90.94 109 PRO A O 1
ATOM 820 N N . ASN A 1 110 ? 29.610 -6.142 -18.970 1.00 90.94 110 ASN A N 1
ATOM 821 C CA . ASN A 1 110 ? 29.366 -7.412 -18.277 1.00 90.94 110 ASN A CA 1
ATOM 822 C C . ASN A 1 110 ? 27.868 -7.662 -17.986 1.00 90.94 110 ASN A C 1
ATOM 824 O O . ASN A 1 110 ? 27.543 -8.635 -17.312 1.00 90.94 110 ASN A O 1
ATOM 828 N N . GLY A 1 111 ? 26.974 -6.772 -18.430 1.00 87.38 111 GLY A N 1
ATOM 829 C CA . GLY A 1 111 ? 25.533 -6.834 -18.189 1.00 87.38 111 GLY A CA 1
ATOM 830 C C . GLY A 1 111 ? 25.068 -6.248 -16.851 1.00 87.38 111 GLY A C 1
ATOM 831 O O . GLY A 1 111 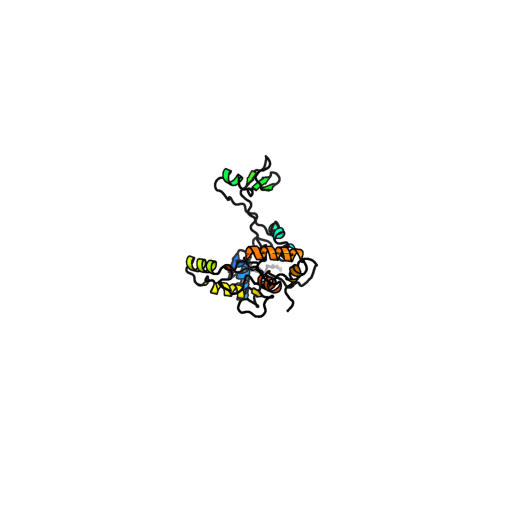? 23.865 -6.217 -16.600 1.00 87.38 111 GLY A O 1
ATOM 832 N N . SER A 1 112 ? 25.970 -5.774 -15.982 1.00 87.44 112 SER A N 1
ATOM 833 C CA . SER A 1 112 ? 25.576 -5.123 -14.725 1.00 87.44 112 SER A CA 1
ATOM 834 C C . SER A 1 112 ? 25.161 -3.667 -14.944 1.00 87.44 112 SER A C 1
ATOM 836 O O . SER A 1 112 ? 25.492 -3.067 -15.962 1.00 87.44 112 SER A O 1
ATOM 838 N N . TYR A 1 113 ? 24.505 -3.058 -13.957 1.00 86.88 113 TYR A N 1
ATOM 839 C CA . TYR A 1 113 ? 24.153 -1.638 -14.003 1.00 86.88 113 TYR A CA 1
ATOM 840 C C . TYR A 1 113 ? 25.012 -0.823 -13.038 1.00 86.88 113 TYR A C 1
ATOM 842 O O . TYR A 1 113 ? 25.216 -1.221 -11.894 1.00 86.88 113 TYR A O 1
ATOM 850 N N . TYR A 1 114 ? 25.475 0.337 -13.493 1.00 88.00 114 TYR A N 1
ATOM 851 C CA . TYR A 1 114 ? 26.059 1.388 -12.663 1.00 88.00 114 TYR A CA 1
ATOM 852 C C . TYR A 1 114 ? 25.046 2.53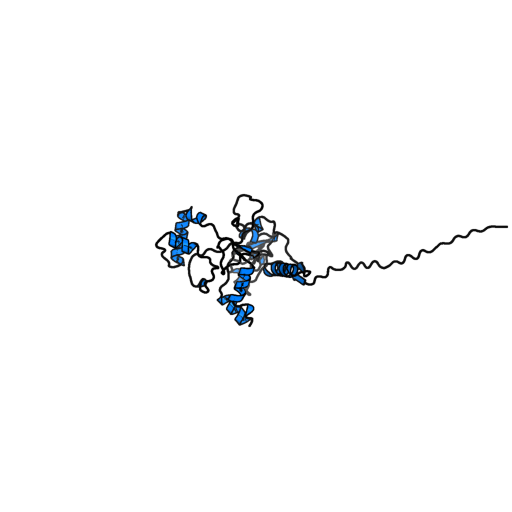0 -12.527 1.00 88.00 114 TYR A C 1
ATOM 854 O O . TYR A 1 114 ? 24.340 2.829 -13.481 1.00 88.00 114 TYR A O 1
ATOM 862 N N . THR A 1 115 ? 24.935 3.163 -11.360 1.00 88.94 115 THR A N 1
ATOM 863 C CA . THR A 1 115 ? 24.079 4.346 -11.158 1.00 88.94 115 THR A CA 1
ATOM 864 C C . THR A 1 115 ? 24.898 5.437 -10.492 1.00 88.94 115 THR A C 1
ATOM 866 O O . THR A 1 115 ? 25.529 5.179 -9.468 1.00 88.94 115 THR A O 1
ATOM 869 N N . GLY A 1 116 ? 24.909 6.634 -11.077 1.00 88.00 116 GLY A N 1
ATOM 870 C CA . GLY A 1 116 ? 25.705 7.752 -10.577 1.00 88.00 116 GLY A CA 1
ATOM 871 C C . GLY A 1 116 ? 26.131 8.727 -11.670 1.00 88.00 116 GLY A C 1
ATOM 872 O O . GLY A 1 116 ? 25.811 8.553 -12.842 1.00 88.00 116 GLY A O 1
ATOM 873 N N . LEU A 1 117 ? 26.864 9.768 -11.279 1.00 91.31 117 LEU A N 1
ATOM 874 C CA . LEU A 1 117 ? 27.274 10.847 -12.186 1.00 91.31 117 LEU A CA 1
ATOM 875 C C . LEU A 1 117 ? 28.577 10.554 -12.947 1.00 91.31 117 LEU A C 1
ATOM 877 O O . LEU A 1 117 ? 28.833 11.195 -13.963 1.00 91.31 117 LEU A O 1
ATOM 881 N N . ASP A 1 118 ? 29.358 9.568 -12.494 1.00 92.62 118 ASP A N 1
ATOM 882 C CA . ASP A 1 118 ? 30.706 9.275 -12.995 1.00 92.62 118 ASP A CA 1
ATOM 883 C C . ASP A 1 118 ? 30.798 7.843 -13.559 1.00 92.62 118 ASP A C 1
ATOM 885 O O . ASP A 1 118 ? 31.435 6.966 -12.964 1.00 92.62 118 ASP A O 1
ATOM 889 N N . PRO A 1 119 ? 30.130 7.556 -14.693 1.00 89.50 119 PRO A N 1
ATOM 890 C CA . PRO A 1 119 ? 30.121 6.222 -15.274 1.00 89.50 119 PRO A CA 1
ATOM 891 C C . PRO A 1 119 ? 31.509 5.798 -15.783 1.00 89.50 119 PRO A C 1
ATOM 893 O O . PRO A 1 119 ? 32.269 6.624 -16.299 1.00 89.50 119 PRO A O 1
ATOM 896 N N . PRO A 1 120 ? 31.836 4.496 -15.733 1.00 90.69 120 PRO A N 1
ATOM 897 C CA . PRO A 1 120 ? 33.012 3.958 -16.412 1.00 90.69 120 PRO A CA 1
ATOM 898 C C . PRO A 1 120 ? 32.997 4.239 -17.925 1.00 90.69 120 PRO A C 1
ATOM 900 O O . PRO A 1 120 ? 31.939 4.300 -18.547 1.00 90.69 120 PRO A O 1
ATOM 903 N N . ALA A 1 121 ? 34.180 4.346 -18.540 1.00 84.81 121 ALA A N 1
ATOM 904 C CA . ALA A 1 121 ? 34.367 4.800 -19.930 1.00 84.81 121 ALA A CA 1
ATOM 905 C C . ALA A 1 121 ? 33.719 3.920 -21.027 1.00 84.81 121 ALA A C 1
ATOM 907 O O . ALA A 1 121 ? 33.766 4.271 -22.202 1.00 84.81 121 ALA A O 1
ATOM 908 N N . ASN A 1 122 ? 33.141 2.778 -20.661 1.00 87.44 122 ASN A N 1
ATOM 909 C CA . ASN A 1 122 ? 32.496 1.803 -21.542 1.00 87.44 122 ASN A CA 1
ATOM 910 C C . ASN A 1 122 ? 31.046 1.494 -21.133 1.00 87.44 122 ASN A C 1
ATOM 912 O O . ASN A 1 122 ? 30.503 0.472 -21.550 1.00 87.44 122 ASN A O 1
ATOM 916 N N . ALA A 1 123 ? 30.454 2.323 -20.275 1.00 88.75 123 ALA A N 1
ATOM 917 C CA . ALA A 1 123 ? 29.088 2.146 -19.822 1.00 88.75 123 ALA A CA 1
ATOM 918 C C . ALA A 1 123 ? 28.115 2.831 -20.793 1.00 88.75 123 ALA A C 1
ATOM 920 O O . ALA A 1 123 ? 28.239 4.024 -21.081 1.00 88.75 123 ALA A O 1
ATOM 921 N N . GLU A 1 124 ? 27.134 2.079 -21.280 1.00 88.69 124 GLU A N 1
ATOM 922 C CA . GLU A 1 124 ? 26.110 2.586 -22.185 1.00 88.69 124 GLU A CA 1
ATOM 923 C C . GLU A 1 124 ? 25.001 3.292 -21.389 1.00 88.69 124 GLU A C 1
ATOM 925 O O . GLU A 1 124 ? 24.497 2.731 -20.412 1.00 88.69 124 GLU A O 1
ATOM 930 N N . PRO A 1 125 ? 24.587 4.511 -21.765 1.00 83.94 125 PRO A N 1
ATOM 931 C CA . PRO A 1 125 ? 23.539 5.245 -21.061 1.00 83.94 125 PRO A CA 1
ATOM 932 C C . PRO A 1 125 ? 22.233 4.455 -21.049 1.00 83.94 125 PRO A C 1
ATOM 934 O O . PRO A 1 125 ? 21.751 4.007 -22.086 1.00 83.94 125 PRO A O 1
ATOM 937 N N . THR A 1 126 ? 21.631 4.302 -19.875 1.00 80.88 126 THR A N 1
ATOM 938 C CA . THR A 1 126 ? 20.297 3.717 -19.726 1.00 80.88 126 THR A CA 1
ATOM 939 C C . THR A 1 126 ? 19.450 4.678 -18.887 1.00 80.88 126 THR A C 1
ATOM 941 O O . THR A 1 126 ? 19.958 5.259 -17.931 1.00 80.88 126 THR A O 1
ATOM 944 N N . PRO A 1 127 ? 18.164 4.899 -19.210 1.00 72.19 127 PRO A N 1
ATOM 945 C CA . PRO A 1 127 ? 17.294 5.726 -18.377 1.00 72.19 127 PRO A CA 1
ATOM 946 C C . PRO A 1 127 ? 17.278 5.270 -16.908 1.00 72.19 127 PRO A C 1
ATOM 948 O O . PRO A 1 127 ? 17.752 4.186 -16.579 1.00 72.19 127 PRO A O 1
ATOM 951 N N . VAL A 1 128 ? 16.736 6.088 -16.006 1.00 71.44 128 VAL A N 1
ATOM 952 C CA . VAL A 1 128 ? 16.752 5.804 -14.564 1.00 71.44 128 VAL A CA 1
ATOM 953 C C . VAL A 1 128 ? 16.083 4.466 -14.280 1.00 71.44 128 VAL A C 1
ATOM 955 O O . VAL A 1 128 ? 14.932 4.245 -14.655 1.00 71.44 128 VAL A O 1
ATOM 958 N N . ARG A 1 129 ? 16.789 3.566 -13.594 1.00 66.56 129 ARG A N 1
ATOM 959 C CA . ARG A 1 129 ? 16.205 2.301 -13.150 1.00 66.56 129 ARG A CA 1
ATOM 960 C C . ARG A 1 129 ? 15.187 2.566 -12.046 1.00 66.56 129 ARG A C 1
ATOM 962 O O . ARG A 1 129 ? 15.566 2.832 -10.904 1.00 66.56 129 ARG A O 1
ATOM 969 N N . LEU A 1 130 ? 13.904 2.443 -12.371 1.00 58.38 130 LEU A N 1
ATOM 970 C CA . LEU A 1 130 ? 12.862 2.334 -11.363 1.00 58.38 130 LEU A CA 1
ATOM 971 C C . LEU A 1 130 ? 12.753 0.881 -10.927 1.00 58.38 130 LEU A C 1
ATOM 973 O O . LEU A 1 130 ? 12.825 -0.059 -11.716 1.00 58.38 130 LEU A O 1
ATOM 977 N N . ARG A 1 131 ? 12.565 0.687 -9.631 1.00 60.34 131 ARG A N 1
ATOM 978 C CA . ARG A 1 131 ? 12.449 -0.645 -9.049 1.00 60.34 131 ARG A CA 1
ATOM 979 C C . ARG A 1 131 ? 11.057 -0.813 -8.455 1.00 60.34 131 ARG A C 1
ATOM 981 O O . ARG A 1 131 ? 10.930 -0.823 -7.242 1.00 60.34 131 ARG A O 1
ATOM 988 N N . PRO A 1 132 ? 9.998 -0.850 -9.289 1.00 54.84 132 PRO A N 1
ATOM 989 C CA . PRO A 1 132 ? 8.677 -1.164 -8.783 1.00 54.84 132 PRO A CA 1
ATOM 990 C C . PRO A 1 132 ? 8.645 -2.629 -8.354 1.00 54.84 132 PRO A C 1
ATOM 992 O O . PRO A 1 132 ? 9.152 -3.517 -9.053 1.00 54.84 132 PRO A O 1
ATOM 995 N N . PHE A 1 133 ? 8.057 -2.846 -7.187 1.00 57.09 133 PHE A N 1
ATOM 996 C CA . PHE A 1 133 ? 7.963 -4.144 -6.537 1.00 57.09 133 PHE A CA 1
ATOM 997 C C . PHE A 1 133 ? 6.714 -4.887 -7.019 1.00 57.09 133 PHE A C 1
ATOM 999 O O . PHE A 1 133 ? 5.671 -4.270 -7.239 1.00 57.09 133 PHE A O 1
ATOM 1006 N N . LYS A 1 134 ? 6.812 -6.209 -7.192 1.00 52.34 134 LYS A N 1
ATOM 1007 C CA . LYS A 1 134 ? 5.656 -7.083 -7.470 1.00 52.34 134 LYS A CA 1
ATOM 1008 C C . LYS A 1 134 ? 4.793 -7.291 -6.223 1.00 52.34 134 LYS A C 1
ATOM 1010 O O . LYS A 1 134 ? 3.583 -7.450 -6.333 1.00 52.34 134 LYS A O 1
ATOM 1015 N N . THR A 1 135 ? 5.421 -7.217 -5.052 1.00 52.34 135 THR A N 1
ATOM 1016 C CA . THR A 1 135 ? 4.799 -7.381 -3.736 1.00 52.34 135 THR A CA 1
ATOM 1017 C C . THR A 1 135 ? 5.065 -6.122 -2.906 1.00 52.34 135 THR A C 1
ATOM 1019 O O . THR A 1 135 ? 6.191 -5.621 -2.957 1.00 52.34 135 THR A O 1
ATOM 1022 N N . PRO A 1 136 ? 4.084 -5.582 -2.157 1.00 56.91 136 PRO A N 1
ATOM 1023 C CA . PRO A 1 136 ? 4.330 -4.471 -1.240 1.00 56.91 136 PRO A CA 1
ATOM 1024 C C . PRO A 1 136 ? 5.484 -4.808 -0.290 1.00 56.91 136 PRO A C 1
ATOM 1026 O O . PRO A 1 136 ? 5.503 -5.890 0.291 1.00 56.91 136 PRO A O 1
ATOM 1029 N N . ALA A 1 137 ? 6.467 -3.911 -0.197 1.00 52.62 137 ALA A N 1
ATOM 1030 C CA . ALA A 1 137 ? 7.650 -4.111 0.633 1.00 52.62 137 ALA A CA 1
ATOM 1031 C C . ALA A 1 137 ? 7.461 -3.544 2.047 1.00 52.62 137 ALA A C 1
ATOM 1033 O O . ALA A 1 137 ? 7.988 -4.117 2.989 1.00 52.62 137 ALA A O 1
ATOM 1034 N N . ASP A 1 138 ? 6.685 -2.469 2.206 1.00 58.94 138 ASP A N 1
ATOM 1035 C CA . ASP A 1 138 ? 6.570 -1.753 3.476 1.00 58.94 138 ASP A CA 1
ATOM 1036 C C . ASP A 1 138 ? 5.211 -2.021 4.140 1.00 58.94 138 ASP A C 1
ATOM 1038 O O . ASP A 1 138 ? 4.164 -1.537 3.708 1.00 58.94 138 ASP A O 1
ATOM 1042 N N . ASP A 1 139 ? 5.247 -2.813 5.209 1.00 68.00 139 ASP A N 1
ATOM 1043 C CA . ASP A 1 139 ? 4.092 -3.234 6.001 1.00 68.00 139 ASP A CA 1
ATOM 1044 C C . ASP A 1 139 ? 3.680 -2.127 6.990 1.00 68.00 139 ASP A C 1
ATOM 1046 O O . ASP A 1 139 ? 3.912 -2.215 8.196 1.00 68.00 139 ASP A O 1
ATOM 1050 N N . VAL A 1 140 ? 3.085 -1.051 6.471 1.00 76.12 140 VAL A N 1
ATOM 1051 C CA . VAL A 1 140 ? 2.588 0.085 7.261 1.00 76.12 140 VAL A CA 1
ATOM 1052 C C . VAL A 1 140 ? 1.112 0.322 6.939 1.00 76.12 140 VAL A C 1
ATOM 1054 O O . VAL A 1 140 ? 0.744 0.542 5.788 1.00 76.12 140 VAL A O 1
ATOM 1057 N N . SER A 1 141 ? 0.259 0.287 7.962 1.00 80.88 141 SER A N 1
ATOM 1058 C CA . SER A 1 141 ? -1.178 0.539 7.852 1.00 80.88 141 SER A CA 1
ATOM 1059 C C . SER A 1 141 ? -1.481 1.988 8.217 1.00 80.88 141 SER A C 1
ATOM 1061 O O . SER A 1 141 ? -1.400 2.375 9.383 1.00 80.88 141 SER A O 1
ATOM 1063 N N . SER A 1 142 ? -1.819 2.795 7.214 1.00 84.44 142 SER A N 1
ATOM 1064 C CA . SER A 1 142 ? -2.188 4.201 7.379 1.00 84.44 142 SER A CA 1
ATOM 1065 C C . SER A 1 142 ? -3.341 4.551 6.445 1.00 84.44 142 SER A C 1
ATOM 1067 O O . SER A 1 142 ? -3.239 4.356 5.233 1.00 84.44 142 SER A O 1
ATOM 1069 N N . VAL A 1 143 ? -4.409 5.129 6.988 1.00 85.31 143 VAL A N 1
ATOM 1070 C CA . VAL A 1 143 ? -5.504 5.705 6.201 1.00 85.31 143 VAL A CA 1
ATOM 1071 C C . VAL A 1 143 ? -5.074 7.079 5.689 1.00 85.31 143 VAL A C 1
ATOM 1073 O O . VAL A 1 143 ? -4.556 7.905 6.449 1.00 85.31 143 VAL A O 1
ATOM 1076 N N . GLN A 1 144 ? -5.272 7.324 4.393 1.00 85.06 144 GLN A N 1
ATOM 1077 C CA . GLN A 1 144 ? -4.994 8.625 3.773 1.00 85.06 144 GLN A CA 1
ATOM 1078 C C . GLN A 1 144 ? -5.946 9.713 4.263 1.00 85.06 144 GLN A C 1
ATOM 1080 O O . GLN A 1 144 ? -6.970 9.410 4.877 1.00 85.06 144 GLN A O 1
ATOM 1085 N N . ARG A 1 145 ? -5.598 10.976 3.997 1.00 89.62 145 ARG A N 1
ATOM 1086 C CA . ARG A 1 145 ? -6.405 12.116 4.432 1.00 89.62 145 ARG A CA 1
ATOM 1087 C C . ARG A 1 145 ? -7.812 12.038 3.870 1.00 89.62 145 ARG A C 1
ATOM 1089 O O . ARG A 1 145 ? -7.994 11.669 2.715 1.00 89.62 145 ARG A O 1
ATOM 1096 N N . ASP A 1 146 ? -8.780 12.462 4.673 1.00 91.69 146 ASP A N 1
ATOM 1097 C CA . ASP A 1 146 ? -10.181 12.493 4.249 1.00 91.69 146 ASP A CA 1
ATOM 1098 C C . ASP A 1 146 ? -10.342 13.386 3.000 1.00 91.69 146 ASP A C 1
ATOM 1100 O O . ASP A 1 146 ? -10.926 12.963 2.007 1.00 91.69 146 ASP A O 1
ATOM 1104 N N . ASP A 1 147 ? -9.662 14.541 2.973 1.00 92.69 147 ASP A N 1
ATOM 1105 C CA . ASP A 1 147 ? -9.653 15.450 1.818 1.00 92.69 147 ASP A CA 1
ATOM 1106 C C . ASP A 1 147 ? -9.152 14.793 0.514 1.00 92.69 147 ASP A C 1
ATOM 1108 O O . ASP A 1 147 ? -9.610 15.158 -0.567 1.00 92.69 147 ASP A O 1
ATOM 1112 N N . ASP A 1 148 ? -8.210 13.840 0.584 1.00 93.38 14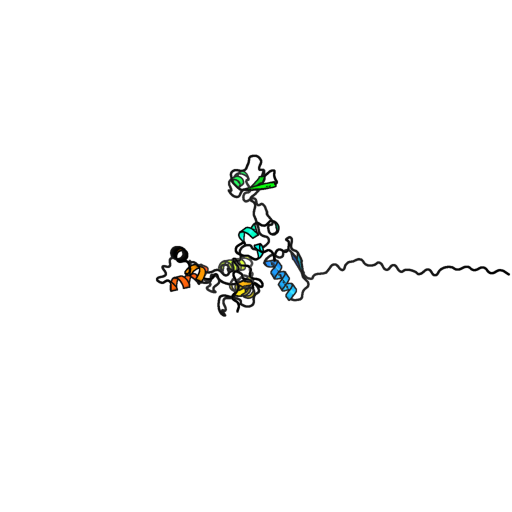8 ASP A N 1
ATOM 1113 C CA . ASP A 1 148 ? -7.683 13.169 -0.615 1.00 93.38 148 ASP A CA 1
ATOM 1114 C C . ASP A 1 148 ? -8.779 12.322 -1.282 1.00 93.38 148 ASP A C 1
ATOM 1116 O O . ASP A 1 148 ? -8.897 12.296 -2.510 1.00 93.38 148 ASP A O 1
ATOM 1120 N N . TRP A 1 149 ? -9.611 11.668 -0.471 1.00 94.38 149 TRP A N 1
ATOM 1121 C CA . TRP A 1 149 ? -10.753 10.874 -0.919 1.00 94.38 149 TRP A CA 1
ATOM 1122 C C . TRP A 1 149 ? -11.893 11.750 -1.439 1.00 94.38 149 TRP A C 1
ATOM 1124 O O . TRP A 1 149 ? -12.431 11.492 -2.517 1.00 94.38 149 TRP A O 1
ATOM 1134 N N . ASP A 1 150 ? -12.183 12.854 -0.753 1.00 95.19 150 ASP A N 1
ATOM 1135 C CA . ASP A 1 150 ? -13.210 13.803 -1.183 1.00 95.19 150 ASP A CA 1
ATOM 1136 C C . ASP A 1 150 ? -12.840 14.489 -2.512 1.00 95.19 150 ASP A C 1
ATOM 1138 O O . ASP A 1 150 ? -13.702 14.716 -3.368 1.00 95.19 150 ASP A O 1
ATOM 1142 N N . ILE A 1 151 ? -11.547 14.755 -2.746 1.00 96.56 151 ILE A N 1
ATOM 1143 C CA . ILE A 1 151 ? -11.044 15.217 -4.049 1.00 96.56 151 ILE A CA 1
ATOM 1144 C C . ILE A 1 151 ? -11.309 14.164 -5.131 1.00 96.56 151 ILE A C 1
ATOM 1146 O O . ILE A 1 151 ? -11.734 14.523 -6.231 1.00 96.56 151 ILE A O 1
ATOM 1150 N N . ILE A 1 152 ? -11.083 12.876 -4.851 1.00 97.38 152 ILE A N 1
ATOM 1151 C CA . ILE A 1 152 ? -11.373 11.800 -5.811 1.00 97.38 152 ILE A CA 1
ATOM 1152 C C . ILE A 1 152 ? -12.868 11.770 -6.126 1.00 97.38 152 ILE A C 1
ATOM 1154 O O . ILE A 1 152 ? -13.214 11.797 -7.306 1.00 97.38 152 ILE A O 1
ATOM 1158 N N . ALA A 1 153 ? -13.734 11.800 -5.110 1.00 97.88 153 ALA A N 1
ATOM 1159 C CA . ALA A 1 153 ? -15.186 11.834 -5.287 1.00 97.88 153 ALA A CA 1
ATOM 1160 C C . ALA A 1 153 ? -15.626 13.011 -6.172 1.00 97.88 153 ALA A C 1
ATOM 1162 O O . ALA A 1 153 ? -16.412 12.841 -7.105 1.00 97.88 153 ALA A O 1
ATOM 1163 N N . GLN A 1 154 ? -15.053 14.200 -5.956 1.00 98.06 154 GLN A N 1
ATOM 1164 C CA . GLN A 1 154 ? -15.329 15.372 -6.785 1.00 98.06 154 GLN A CA 1
ATOM 1165 C C . GLN A 1 154 ? -14.849 15.203 -8.235 1.00 98.06 154 GLN A C 1
ATOM 1167 O O . GLN A 1 154 ? -15.552 15.600 -9.166 1.00 98.06 154 GLN A O 1
ATOM 1172 N N . LEU A 1 155 ? -13.646 14.660 -8.439 1.00 98.38 155 LEU A N 1
ATOM 1173 C CA . LEU A 1 155 ? -13.056 14.487 -9.769 1.00 98.38 155 LEU A CA 1
ATOM 1174 C C . LEU A 1 155 ? -13.800 13.446 -10.608 1.00 98.38 155 LEU A C 1
ATOM 1176 O O . LEU A 1 155 ? -13.898 13.600 -11.827 1.00 98.38 155 LEU A O 1
ATOM 1180 N N . THR A 1 156 ? -14.301 12.389 -9.974 1.00 98.00 156 THR A N 1
ATOM 1181 C CA . THR A 1 156 ? -15.022 11.299 -10.640 1.00 98.00 156 THR A CA 1
ATOM 1182 C C . THR A 1 156 ? -16.528 11.548 -10.713 1.00 98.00 156 THR A C 1
ATOM 1184 O O . THR A 1 156 ? -17.184 10.999 -11.599 1.00 98.00 156 THR A O 1
ATOM 1187 N N . GLY A 1 157 ? -17.072 12.391 -9.828 1.00 98.00 157 GLY A N 1
ATOM 1188 C CA . GLY A 1 157 ? -18.513 12.560 -9.635 1.00 98.00 157 GLY A CA 1
ATOM 1189 C C . GLY A 1 157 ? -19.171 11.346 -8.972 1.00 98.00 157 GLY A C 1
ATOM 1190 O O . GLY A 1 157 ? -20.356 11.106 -9.200 1.00 98.00 157 GLY A O 1
ATOM 1191 N N . ASP A 1 158 ? -18.397 10.559 -8.221 1.00 98.12 158 ASP A N 1
ATOM 1192 C CA . ASP A 1 158 ? -18.825 9.312 -7.590 1.00 98.12 158 ASP A CA 1
ATOM 1193 C C . ASP A 1 158 ? -18.656 9.390 -6.068 1.00 98.12 158 ASP A C 1
ATOM 1195 O O . ASP A 1 158 ? -17.551 9.277 -5.529 1.00 98.12 158 ASP A O 1
ATOM 1199 N N . ASP A 1 159 ? -19.785 9.564 -5.381 1.00 97.94 159 ASP A N 1
ATOM 1200 C CA . ASP A 1 159 ? -19.854 9.727 -3.928 1.00 97.94 159 ASP A CA 1
ATOM 1201 C C . ASP A 1 159 ? -19.397 8.471 -3.161 1.00 97.94 159 ASP A C 1
ATOM 1203 O O . ASP A 1 159 ? -19.110 8.562 -1.965 1.00 97.94 159 ASP A O 1
ATOM 1207 N N . SER A 1 160 ? -19.254 7.298 -3.804 1.00 96.69 160 SER A N 1
ATOM 1208 C CA . SER A 1 160 ? -18.692 6.124 -3.115 1.00 96.69 160 SER A CA 1
ATOM 1209 C C . SER A 1 160 ? -17.237 6.331 -2.682 1.00 96.69 160 SER A C 1
ATOM 1211 O O . SER A 1 160 ? -16.749 5.612 -1.816 1.00 96.69 160 SER A O 1
ATOM 1213 N N . TRP A 1 161 ? -16.551 7.319 -3.265 1.00 96.81 161 TRP A N 1
ATOM 1214 C CA . TRP A 1 161 ? -15.190 7.697 -2.893 1.00 96.81 161 TRP A CA 1
ATOM 1215 C C . TRP A 1 161 ? -15.103 8.681 -1.731 1.00 96.81 161 TRP A C 1
ATOM 1217 O O . TRP A 1 161 ? -13.988 8.966 -1.316 1.00 96.81 161 TRP A O 1
ATOM 1227 N N . LEU A 1 162 ? -16.217 9.197 -1.199 1.00 96.06 162 LEU A N 1
ATOM 1228 C CA . LEU A 1 162 ? -16.174 10.072 -0.022 1.00 96.06 162 LEU A CA 1
ATOM 1229 C C . LEU A 1 162 ? -15.452 9.376 1.137 1.00 96.06 162 LEU A C 1
ATOM 1231 O O . LEU A 1 162 ? -15.609 8.166 1.339 1.00 96.06 162 LEU A O 1
ATOM 1235 N N . ALA A 1 163 ? -14.687 10.139 1.920 1.00 92.81 163 ALA A N 1
ATOM 1236 C CA . ALA A 1 163 ? -13.839 9.587 2.977 1.00 92.81 163 ALA A CA 1
ATOM 1237 C C . ALA A 1 163 ? -14.602 8.672 3.954 1.00 92.81 163 ALA A C 1
ATOM 1239 O O . ALA A 1 163 ? -14.104 7.616 4.342 1.00 92.81 163 ALA A O 1
ATOM 1240 N N . GLU A 1 164 ? -15.842 9.030 4.297 1.00 90.81 164 GLU A N 1
ATOM 1241 C CA . GLU A 1 164 ? -16.725 8.243 5.168 1.00 90.81 164 GLU A CA 1
ATOM 1242 C C . GLU A 1 164 ? -17.099 6.862 4.599 1.00 90.81 164 GLU A C 1
ATOM 1244 O O . GLU A 1 164 ? -17.280 5.905 5.357 1.00 90.81 164 GLU A O 1
ATOM 1249 N N . ASN A 1 165 ? -17.178 6.734 3.272 1.00 93.75 165 ASN A N 1
ATOM 1250 C CA . ASN A 1 165 ? -17.473 5.478 2.584 1.00 93.75 165 ASN A CA 1
ATOM 1251 C C . ASN A 1 165 ? -16.210 4.623 2.472 1.00 93.75 165 ASN A C 1
ATOM 1253 O O . ASN A 1 165 ? -16.221 3.439 2.809 1.00 93.75 165 ASN A O 1
ATOM 1257 N N . VAL A 1 166 ? -15.082 5.237 2.108 1.00 92.44 166 VAL A N 1
ATOM 1258 C CA . VAL A 1 166 ? -13.792 4.535 2.029 1.00 92.44 166 VAL A CA 1
ATOM 1259 C C . VAL A 1 166 ? -13.335 4.043 3.406 1.00 92.44 166 VAL A C 1
ATOM 1261 O O . VAL A 1 166 ? -12.743 2.967 3.521 1.00 92.44 166 VAL A O 1
ATOM 1264 N N . ARG A 1 167 ? -13.659 4.776 4.477 1.00 90.38 167 ARG A N 1
ATOM 1265 C CA . ARG A 1 167 ? -13.350 4.371 5.853 1.00 90.38 167 ARG A CA 1
ATOM 1266 C C . ARG A 1 167 ? -14.012 3.050 6.247 1.00 90.38 167 ARG A C 1
ATOM 1268 O O . ARG A 1 167 ? -13.405 2.270 6.975 1.00 90.38 167 ARG A O 1
ATOM 1275 N N . GLN A 1 168 ? -15.210 2.765 5.739 1.00 91.25 168 GLN A N 1
ATOM 1276 C CA . GLN A 1 168 ? -15.881 1.485 5.988 1.00 91.25 168 GLN A CA 1
ATOM 1277 C C . GLN A 1 168 ? -15.075 0.327 5.399 1.00 91.25 168 GLN A C 1
ATOM 1279 O O . GLN A 1 168 ? -14.847 -0.666 6.081 1.00 91.25 168 GLN A O 1
ATOM 1284 N N . HIS A 1 169 ? -14.527 0.497 4.192 1.00 91.25 169 HIS A N 1
ATOM 1285 C CA . HIS A 1 169 ? -13.658 -0.511 3.587 1.00 91.25 169 HIS A CA 1
ATOM 1286 C C . HIS A 1 169 ? -12.374 -0.736 4.387 1.00 91.25 169 HIS A C 1
ATOM 1288 O O . HIS A 1 169 ? -11.933 -1.874 4.506 1.00 91.25 169 HIS A O 1
ATOM 1294 N N . PHE A 1 170 ? -11.778 0.308 4.971 1.00 90.19 170 PHE A N 1
ATOM 1295 C CA . PHE A 1 170 ? -10.641 0.123 5.878 1.00 90.19 170 PHE A CA 1
ATOM 1296 C C . PHE A 1 170 ? -11.014 -0.783 7.063 1.00 90.19 170 PHE A C 1
ATOM 1298 O O . PHE A 1 170 ? -10.299 -1.748 7.340 1.00 90.19 170 PHE A O 1
ATOM 1305 N N . ASN A 1 171 ? -12.166 -0.537 7.690 1.00 91.56 171 ASN A N 1
ATOM 1306 C CA . ASN A 1 171 ? -12.658 -1.359 8.795 1.00 91.56 171 ASN A CA 1
ATOM 1307 C C . ASN A 1 171 ? -12.996 -2.797 8.350 1.00 91.56 171 ASN A C 1
ATOM 1309 O O . ASN A 1 171 ? -12.700 -3.742 9.070 1.00 91.56 171 ASN A O 1
ATOM 1313 N N . ASP A 1 172 ? -13.553 -3.003 7.155 1.00 91.75 172 ASP A N 1
ATOM 1314 C CA . ASP A 1 172 ? -13.846 -4.352 6.640 1.00 91.75 172 ASP A CA 1
ATOM 1315 C C . ASP A 1 172 ? -12.570 -5.185 6.401 1.00 91.75 172 ASP A C 1
ATOM 1317 O O . ASP A 1 172 ? -12.571 -6.417 6.498 1.00 91.75 172 ASP A O 1
ATOM 1321 N N . LEU A 1 173 ? -11.466 -4.518 6.056 1.00 90.50 173 LEU A N 1
ATOM 1322 C CA . LEU A 1 173 ? -10.176 -5.149 5.781 1.00 90.50 173 LEU A CA 1
ATOM 1323 C C . LEU A 1 173 ? -9.389 -5.461 7.056 1.00 90.50 173 LEU A C 1
ATOM 1325 O O . LEU A 1 173 ? -8.651 -6.454 7.098 1.00 90.50 173 LEU A O 1
ATOM 1329 N N . GLU A 1 174 ? -9.527 -4.617 8.075 1.00 91.31 174 GLU A N 1
ATOM 1330 C CA . GLU A 1 174 ? -8.715 -4.647 9.282 1.00 91.31 174 GLU A CA 1
ATOM 1331 C C . GLU A 1 174 ? -9.179 -5.702 10.299 1.00 91.31 174 GLU A C 1
ATOM 1333 O O . GLU A 1 174 ? -10.364 -5.913 10.557 1.00 91.31 174 GLU A O 1
ATOM 1338 N N . ARG A 1 175 ? -8.195 -6.347 10.927 1.00 92.25 175 ARG A N 1
ATOM 1339 C CA . ARG A 1 175 ? -8.337 -7.067 12.190 1.00 92.25 175 ARG A CA 1
ATOM 1340 C C . ARG A 1 175 ? -7.401 -6.443 13.219 1.00 92.25 175 ARG A C 1
ATOM 1342 O O . ARG A 1 175 ? -6.239 -6.831 13.343 1.00 92.25 175 ARG A O 1
ATOM 1349 N N . ASN A 1 176 ? -7.913 -5.473 13.956 1.00 91.12 176 ASN A N 1
ATOM 1350 C CA . ASN A 1 176 ? -7.195 -4.761 14.995 1.00 91.12 176 ASN A CA 1
ATOM 1351 C C . ASN A 1 176 ? -6.839 -5.716 16.150 1.00 91.12 176 ASN A C 1
ATOM 1353 O O . ASN A 1 176 ? -7.629 -6.582 16.531 1.00 91.12 176 ASN A O 1
ATOM 1357 N N . GLN A 1 177 ? -5.612 -5.611 16.664 1.00 88.88 177 GLN A N 1
ATOM 1358 C CA . GLN A 1 177 ? -5.094 -6.425 17.776 1.00 88.88 177 GLN A CA 1
ATOM 1359 C C . GLN A 1 177 ? -4.519 -5.577 18.921 1.00 88.88 177 GLN A C 1
ATOM 1361 O O . GLN A 1 177 ? -3.821 -6.110 19.787 1.00 88.88 177 GLN A O 1
ATOM 1366 N N . TYR A 1 178 ? -4.724 -4.260 18.901 1.00 86.12 178 TYR A N 1
ATOM 1367 C CA . TYR A 1 178 ? -4.044 -3.333 19.809 1.00 86.12 178 TYR A CA 1
ATOM 1368 C C . TYR A 1 178 ? -4.982 -2.379 20.554 1.00 86.12 178 TYR A C 1
ATOM 1370 O O . TYR A 1 178 ? -4.619 -1.931 21.639 1.00 86.12 178 TYR A O 1
ATOM 1378 N N . LEU A 1 179 ? -6.184 -2.118 20.034 1.00 86.94 179 LEU A N 1
ATOM 1379 C CA . LEU A 1 179 ? -7.241 -1.379 20.720 1.00 86.94 179 LEU A CA 1
ATOM 1380 C C . LEU A 1 179 ? -8.379 -2.328 21.122 1.00 86.94 179 LEU A C 1
ATOM 1382 O O . LEU A 1 179 ? -8.765 -3.186 20.327 1.00 86.94 179 LEU A O 1
ATOM 1386 N N . PRO A 1 180 ? -8.954 -2.176 22.329 1.00 83.38 180 PRO A N 1
ATOM 1387 C CA . PRO A 1 180 ? -10.204 -2.852 22.675 1.00 83.38 180 PRO A CA 1
ATOM 1388 C C . PRO A 1 180 ? -11.351 -2.352 21.783 1.00 83.38 180 PRO A C 1
ATOM 1390 O O . PRO A 1 180 ? -11.220 -1.281 21.193 1.00 83.38 180 PRO A O 1
ATOM 1393 N N . ASP A 1 181 ? -12.452 -3.113 21.713 1.00 78.44 181 ASP A N 1
ATOM 1394 C CA . ASP A 1 181 ? -13.632 -2.849 20.869 1.00 78.44 181 ASP A CA 1
ATOM 1395 C C . ASP A 1 181 ? -13.926 -1.350 20.680 1.00 78.44 181 ASP A C 1
ATOM 1397 O O . ASP A 1 181 ? -14.320 -0.638 21.609 1.00 78.44 181 ASP A O 1
ATOM 1401 N N . SER A 1 182 ? -13.732 -0.887 19.447 1.00 80.19 182 SER A N 1
ATOM 1402 C CA . SER A 1 182 ? -13.870 0.497 19.010 1.00 80.19 182 SER A CA 1
ATOM 1403 C C . SER A 1 182 ? -14.702 0.553 17.733 1.00 80.19 182 SER A C 1
ATOM 1405 O O . SER A 1 182 ? -14.663 -0.350 16.906 1.00 80.19 182 SER A O 1
ATOM 1407 N N . THR A 1 183 ? -15.447 1.635 17.524 1.00 78.19 183 THR A N 1
ATOM 1408 C CA . THR A 1 183 ? -16.120 1.876 16.236 1.00 78.19 183 THR A CA 1
ATOM 1409 C C . THR A 1 183 ? -15.169 2.426 15.172 1.00 78.19 183 THR A C 1
ATOM 1411 O O . THR A 1 183 ? -15.555 2.580 14.017 1.00 78.19 183 THR A O 1
ATOM 1414 N N . GLU A 1 184 ? -13.938 2.765 15.559 1.00 83.00 184 GLU A N 1
ATOM 1415 C CA . GLU A 1 184 ? -12.946 3.398 14.688 1.00 83.00 184 GLU A CA 1
ATOM 1416 C C . GLU A 1 184 ? -12.149 2.390 13.848 1.00 83.00 184 GLU A C 1
ATOM 1418 O O . GLU A 1 184 ? -11.550 2.795 12.852 1.00 83.00 184 GLU A O 1
ATOM 1423 N N . HIS A 1 185 ? -12.163 1.109 14.231 1.00 91.38 185 HIS A N 1
ATOM 1424 C CA . HIS A 1 185 ? -11.337 0.041 13.664 1.00 91.38 185 HIS A CA 1
ATOM 1425 C C . HIS A 1 185 ? -12.141 -1.213 13.322 1.00 91.38 185 HIS A C 1
ATOM 1427 O O . HIS A 1 185 ? -13.213 -1.463 13.874 1.00 91.38 185 HIS A O 1
ATOM 1433 N N . GLY A 1 186 ? -11.583 -2.021 12.421 1.00 92.56 186 GLY A N 1
ATOM 1434 C CA . GLY A 1 186 ? -12.088 -3.351 12.088 1.00 92.56 186 GLY A CA 1
ATOM 1435 C C . GLY A 1 186 ? -11.551 -4.445 13.004 1.00 92.56 186 GLY A C 1
ATOM 1436 O O . GLY A 1 186 ? -10.395 -4.385 13.412 1.00 92.56 186 GLY A O 1
ATOM 1437 N N . TYR A 1 187 ? -12.347 -5.481 13.285 1.00 92.88 187 TYR A N 1
ATOM 1438 C CA . TYR A 1 187 ? -11.929 -6.628 14.116 1.00 92.88 187 TYR A CA 1
ATOM 1439 C C . TYR A 1 187 ? -12.036 -7.983 13.408 1.00 92.88 187 TYR A C 1
ATOM 1441 O O . TYR A 1 187 ? -11.413 -8.953 13.836 1.00 92.88 187 TYR A O 1
ATOM 1449 N N . ASP A 1 188 ? -12.760 -8.050 12.292 1.00 91.69 188 ASP A N 1
ATOM 1450 C CA . ASP A 1 188 ? -13.089 -9.310 11.614 1.00 91.69 188 ASP A CA 1
ATOM 1451 C C . ASP A 1 188 ? -12.382 -9.482 10.262 1.00 91.69 188 ASP A C 1
ATOM 1453 O O . ASP A 1 188 ? -12.436 -10.560 9.658 1.00 91.69 188 ASP A O 1
ATOM 1457 N N . GLY A 1 189 ? -11.672 -8.450 9.800 1.00 90.50 189 GLY A N 1
ATOM 1458 C CA . GLY A 1 189 ? -10.989 -8.434 8.515 1.00 90.50 189 GLY A CA 1
ATOM 1459 C C . GLY A 1 189 ? -9.849 -9.448 8.400 1.00 90.50 189 GLY A C 1
ATOM 1460 O O . GLY A 1 189 ? -9.551 -10.232 9.309 1.00 90.50 189 GLY A O 1
ATOM 1461 N N . TYR A 1 190 ? -9.199 -9.479 7.238 1.00 87.50 190 TYR A N 1
ATOM 1462 C CA . TYR A 1 190 ? -8.122 -10.434 6.943 1.00 87.50 190 TYR A CA 1
ATOM 1463 C C . TYR A 1 190 ? -6.712 -9.846 7.077 1.00 87.50 190 TYR A C 1
ATOM 1465 O O . TYR A 1 190 ? -5.739 -10.599 6.998 1.00 87.50 190 TYR A O 1
ATOM 1473 N N . ILE A 1 191 ? -6.585 -8.535 7.297 1.00 87.31 191 ILE A N 1
ATOM 1474 C CA . ILE A 1 191 ? -5.312 -7.859 7.558 1.00 87.31 191 ILE A CA 1
ATOM 1475 C C . ILE A 1 191 ? -5.207 -7.613 9.059 1.00 87.31 191 ILE A C 1
ATOM 1477 O O . ILE A 1 191 ? -5.761 -6.646 9.576 1.00 87.31 191 ILE A O 1
ATOM 1481 N N . SER A 1 192 ? -4.498 -8.486 9.773 1.00 88.38 192 SER A N 1
ATOM 1482 C CA . SER A 1 192 ? -4.264 -8.267 11.202 1.00 88.38 192 SER A CA 1
ATOM 1483 C C . SER A 1 192 ? -3.280 -7.123 11.413 1.00 88.38 192 SER A C 1
ATOM 1485 O O . SER A 1 192 ? -2.187 -7.168 10.853 1.00 88.38 192 SER A O 1
ATOM 1487 N N . THR A 1 193 ? -3.620 -6.149 12.251 1.00 87.12 193 THR A N 1
ATOM 1488 C CA . THR A 1 193 ? -2.781 -4.986 12.574 1.00 87.12 193 THR A CA 1
ATOM 1489 C C . THR A 1 193 ? -2.430 -4.975 14.060 1.00 87.12 193 THR A C 1
ATOM 1491 O O . THR A 1 193 ? -3.250 -5.293 14.918 1.00 87.12 193 THR A O 1
ATOM 1494 N N . THR A 1 194 ? -1.187 -4.624 14.387 1.00 86.50 194 THR A N 1
ATOM 1495 C CA . THR A 1 194 ? -0.709 -4.414 15.763 1.00 86.50 194 THR A CA 1
ATOM 1496 C C . THR A 1 194 ? 0.127 -3.143 15.830 1.00 86.50 194 THR A C 1
ATOM 1498 O O . THR A 1 194 ? 0.551 -2.618 14.805 1.00 86.50 194 THR A O 1
ATOM 1501 N N . LEU A 1 195 ? 0.411 -2.670 17.038 1.00 83.31 195 LEU A N 1
ATOM 1502 C CA . LEU A 1 195 ? 1.361 -1.592 17.278 1.00 83.31 195 LEU A CA 1
ATOM 1503 C C . LEU A 1 195 ? 2.738 -2.112 17.700 1.00 83.31 195 LEU A C 1
ATOM 1505 O O . LEU A 1 195 ? 2.897 -3.263 18.129 1.00 83.31 195 LEU A O 1
ATOM 1509 N N . ASN A 1 196 ? 3.739 -1.237 17.590 1.00 76.50 196 ASN A N 1
ATOM 1510 C CA . ASN A 1 196 ? 5.049 -1.474 18.179 1.00 76.50 196 ASN A CA 1
ATOM 1511 C C . ASN A 1 196 ? 4.950 -1.490 19.707 1.00 76.50 196 ASN A C 1
ATOM 1513 O O . ASN A 1 196 ? 4.159 -0.787 20.325 1.00 76.50 196 ASN A O 1
ATOM 1517 N N . ARG A 1 197 ? 5.796 -2.297 20.343 1.00 78.06 197 ARG A N 1
ATOM 1518 C CA . ARG A 1 197 ? 5.816 -2.397 21.800 1.00 78.06 197 ARG A CA 1
ATOM 1519 C C . ARG A 1 197 ? 6.557 -1.207 22.413 1.00 78.06 197 ARG A C 1
ATOM 1521 O O . ARG A 1 197 ? 7.765 -1.066 22.227 1.00 78.06 197 ARG A O 1
ATOM 1528 N N . MET A 1 198 ? 5.848 -0.402 23.202 1.00 78.25 198 MET A N 1
ATOM 1529 C CA . MET A 1 198 ? 6.417 0.775 23.876 1.00 78.25 198 MET A CA 1
ATOM 1530 C C . MET A 1 198 ? 7.523 0.442 24.886 1.00 78.25 198 MET A C 1
ATOM 1532 O O . MET A 1 198 ? 8.406 1.265 25.126 1.00 78.25 198 MET A O 1
ATOM 1536 N N . ASP A 1 199 ? 7.550 -0.785 25.416 1.00 82.06 199 ASP A N 1
ATOM 1537 C CA . ASP A 1 199 ? 8.630 -1.254 26.293 1.00 82.06 199 ASP A CA 1
ATOM 1538 C C . ASP A 1 199 ? 10.010 -1.253 25.614 1.00 82.06 199 ASP A C 1
ATOM 1540 O O . ASP A 1 199 ? 11.033 -1.100 26.284 1.00 82.06 199 ASP A O 1
ATOM 1544 N N . TYR A 1 200 ? 10.069 -1.354 24.284 1.00 81.19 200 TYR A N 1
ATOM 1545 C CA . TYR A 1 200 ? 11.312 -1.229 23.534 1.00 81.19 200 TYR A CA 1
ATOM 1546 C C . TYR A 1 200 ? 11.925 0.165 23.700 1.00 81.19 200 TYR A C 1
ATOM 1548 O O . TYR A 1 200 ? 13.146 0.285 23.846 1.00 81.19 200 TYR A O 1
ATOM 1556 N N . LEU A 1 201 ? 11.081 1.196 23.707 1.00 81.44 201 LEU A N 1
ATOM 1557 C CA . LEU A 1 201 ? 11.499 2.571 23.928 1.00 81.44 201 LEU A CA 1
ATOM 1558 C C . LEU A 1 201 ? 11.801 2.790 25.416 1.00 81.44 201 LEU A C 1
ATOM 1560 O O . LEU A 1 201 ? 12.938 3.111 25.754 1.00 81.44 201 LEU A O 1
ATOM 1564 N N . THR A 1 202 ? 10.852 2.511 26.317 1.00 83.06 202 THR A N 1
ATOM 1565 C CA . THR A 1 202 ? 10.994 2.832 27.754 1.00 83.06 202 THR A CA 1
ATOM 1566 C C . THR A 1 202 ? 12.116 2.062 28.457 1.00 83.06 202 THR A C 1
ATOM 1568 O O . THR A 1 202 ? 12.703 2.563 29.413 1.00 83.06 202 THR A O 1
ATOM 1571 N N . SER A 1 203 ? 12.507 0.884 27.957 1.00 87.44 203 SER A N 1
ATOM 1572 C CA . SER A 1 203 ? 13.673 0.142 28.470 1.00 87.44 203 SER A CA 1
ATOM 1573 C C . SER A 1 203 ? 15.034 0.711 28.037 1.00 87.44 203 SER A C 1
ATOM 1575 O O . SER A 1 203 ? 16.073 0.204 28.468 1.00 87.44 203 SER A O 1
ATOM 1577 N N . ARG A 1 204 ? 15.067 1.748 27.185 1.00 90.75 204 ARG A N 1
ATOM 1578 C CA . ARG A 1 204 ? 16.286 2.348 26.615 1.00 90.75 204 ARG A CA 1
ATOM 1579 C C . ARG A 1 204 ? 16.294 3.869 26.820 1.00 90.75 204 ARG A C 1
ATOM 1581 O O . ARG A 1 204 ? 15.960 4.603 25.891 1.00 90.75 204 ARG A O 1
ATOM 1588 N N . PRO A 1 205 ? 16.759 4.367 27.981 1.00 89.31 205 PRO A N 1
ATOM 1589 C CA . PRO A 1 205 ? 16.724 5.798 28.294 1.00 89.31 205 PRO A CA 1
ATOM 1590 C C . PRO A 1 205 ? 17.352 6.714 27.225 1.00 89.31 205 PRO A C 1
ATOM 1592 O O . PRO A 1 205 ? 16.692 7.667 26.826 1.00 89.31 205 PRO A O 1
ATOM 1595 N N . PRO A 1 206 ? 18.527 6.401 26.632 1.00 91.88 206 PRO A N 1
ATOM 1596 C CA . PRO A 1 206 ? 19.090 7.257 25.582 1.00 91.88 206 PRO A CA 1
ATOM 1597 C C . PRO A 1 206 ? 18.212 7.352 24.327 1.00 91.88 206 PRO A C 1
ATOM 1599 O O . PRO A 1 206 ? 18.223 8.367 23.638 1.00 91.88 206 PRO A O 1
ATOM 1602 N N . LEU A 1 207 ? 17.460 6.291 24.009 1.00 87.69 207 LEU A N 1
ATOM 1603 C CA . LEU A 1 207 ? 16.524 6.303 22.888 1.00 87.69 207 LEU A CA 1
ATOM 1604 C C . LEU A 1 207 ? 15.281 7.130 23.233 1.00 87.69 207 LEU A C 1
ATOM 1606 O O . LEU A 1 207 ? 14.837 7.914 22.400 1.00 87.69 207 LEU A O 1
ATOM 1610 N N . MET A 1 208 ? 14.765 7.010 24.461 1.00 86.00 208 MET A N 1
ATOM 1611 C CA . MET A 1 208 ? 13.663 7.847 24.950 1.00 86.00 208 MET A CA 1
ATOM 1612 C C . MET A 1 208 ? 13.996 9.335 24.895 1.00 86.00 208 MET A C 1
ATOM 1614 O O . MET A 1 208 ? 13.156 10.120 24.464 1.00 86.00 208 MET A O 1
ATOM 1618 N N . ASP A 1 209 ? 15.217 9.717 25.267 1.00 87.69 209 ASP A N 1
ATOM 1619 C CA . ASP A 1 209 ? 15.661 11.113 25.2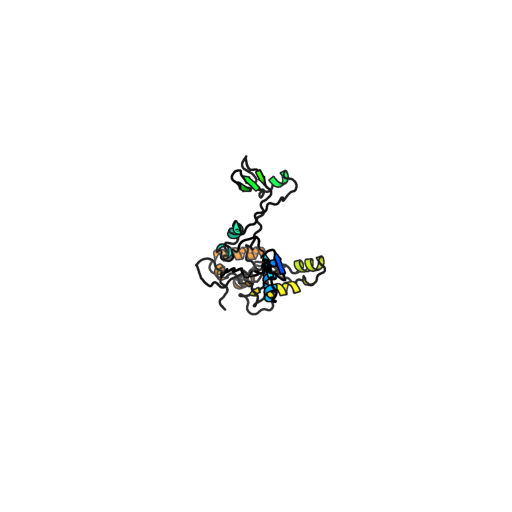24 1.00 87.69 209 ASP A CA 1
ATOM 1620 C C . ASP A 1 209 ? 15.650 11.666 23.791 1.00 87.69 209 ASP A C 1
ATOM 1622 O O . ASP A 1 209 ? 15.181 12.780 23.552 1.00 87.69 209 ASP A O 1
ATOM 1626 N N . ILE A 1 210 ? 16.098 10.865 22.815 1.00 88.25 210 ILE A N 1
ATOM 1627 C CA . ILE A 1 210 ? 16.062 11.236 21.393 1.00 88.25 210 ILE A CA 1
ATOM 1628 C C . ILE A 1 210 ? 14.617 11.390 20.914 1.00 88.25 210 ILE A C 1
ATOM 1630 O O . ILE A 1 210 ? 14.288 12.399 20.291 1.00 88.25 210 ILE A O 1
ATOM 1634 N N . VAL A 1 211 ? 13.749 10.412 21.194 1.00 86.81 211 VAL A N 1
ATOM 1635 C CA . VAL A 1 211 ? 12.342 10.458 20.763 1.00 86.81 211 VAL A CA 1
ATOM 1636 C C . VAL A 1 211 ? 11.627 11.652 21.397 1.00 86.81 211 VAL A C 1
ATOM 1638 O O . VAL A 1 211 ? 10.862 12.329 20.714 1.00 86.81 211 VAL A O 1
ATOM 1641 N N . ARG A 1 212 ? 11.922 11.969 22.663 1.00 85.06 212 ARG A N 1
ATOM 1642 C CA . ARG A 1 212 ? 11.377 13.141 23.359 1.00 85.06 212 ARG A CA 1
ATOM 1643 C C . ARG A 1 212 ? 11.805 14.441 22.699 1.00 85.06 212 ARG A C 1
ATOM 1645 O O . ARG A 1 212 ? 10.953 15.262 22.381 1.00 85.06 212 ARG A O 1
ATOM 1652 N N . GLU A 1 213 ? 13.096 14.608 22.429 1.00 86.75 213 GLU A N 1
ATOM 1653 C CA . GLU A 1 213 ? 13.603 15.810 21.762 1.00 86.75 213 GLU A CA 1
ATOM 1654 C C . GLU A 1 213 ? 12.999 15.983 20.358 1.00 86.75 213 GLU A C 1
ATOM 1656 O O . GLU A 1 213 ? 12.607 17.086 19.974 1.00 86.75 213 GLU A O 1
ATOM 1661 N N . VAL A 1 214 ? 12.873 14.892 19.595 1.00 86.12 214 VAL A N 1
ATOM 1662 C CA . VAL A 1 214 ? 12.227 14.913 18.275 1.00 86.12 214 VAL A CA 1
ATOM 1663 C C . VAL A 1 214 ? 10.751 15.288 18.400 1.00 86.12 214 VAL A C 1
ATOM 1665 O O . VAL A 1 214 ? 10.288 16.169 17.677 1.00 86.12 214 VAL A O 1
ATOM 1668 N N . SER A 1 215 ? 10.021 14.675 19.332 1.00 82.69 215 SER A N 1
ATOM 1669 C CA . SER A 1 215 ? 8.604 14.967 19.559 1.00 82.69 215 SER A CA 1
ATOM 1670 C C . SER A 1 215 ? 8.382 16.424 19.941 1.00 82.69 215 SER A C 1
ATOM 1672 O O . SER A 1 215 ? 7.512 17.072 19.368 1.00 82.69 215 SER A O 1
ATOM 1674 N N . ASN A 1 216 ? 9.201 16.968 20.844 1.00 81.38 216 ASN A N 1
ATOM 1675 C CA . ASN A 1 216 ? 9.093 18.356 21.286 1.00 81.38 216 ASN A CA 1
ATOM 1676 C C . ASN A 1 216 ? 9.283 19.337 20.121 1.00 81.38 216 ASN A C 1
ATOM 1678 O O . ASN A 1 216 ? 8.572 20.336 20.017 1.00 81.38 216 ASN A O 1
ATOM 1682 N N . ARG A 1 217 ? 10.209 19.029 19.202 1.00 82.19 217 ARG A N 1
ATOM 1683 C CA . ARG A 1 217 ? 10.444 19.838 17.998 1.00 82.19 217 ARG A CA 1
ATOM 1684 C C . ARG A 1 217 ? 9.337 19.715 16.956 1.00 82.19 217 ARG A C 1
ATOM 1686 O O . ARG A 1 217 ? 9.058 20.701 16.283 1.00 82.19 217 ARG A O 1
ATOM 1693 N N . LEU A 1 218 ? 8.758 18.526 16.788 1.00 80.00 218 LEU A N 1
ATOM 1694 C CA . LEU A 1 218 ? 7.748 18.263 15.758 1.00 80.00 218 LEU A CA 1
ATOM 1695 C C . LEU A 1 218 ? 6.345 18.691 16.182 1.00 80.00 218 LEU A C 1
ATOM 1697 O O . LEU A 1 218 ? 5.634 19.294 15.391 1.00 80.00 218 LEU A O 1
ATOM 1701 N N . ALA A 1 219 ? 5.942 18.374 17.408 1.00 72.94 219 ALA A N 1
ATOM 1702 C CA . ALA A 1 219 ? 4.595 18.641 17.900 1.00 72.94 219 ALA A CA 1
ATOM 1703 C C . ALA A 1 219 ? 4.435 20.066 18.453 1.00 72.94 219 ALA A C 1
ATOM 1705 O O . ALA A 1 219 ? 3.319 20.502 18.726 1.00 72.94 219 ALA A O 1
ATOM 1706 N N . ASN A 1 220 ? 5.545 20.790 18.663 1.00 67.81 220 ASN A N 1
ATOM 1707 C CA . ASN A 1 220 ? 5.574 22.050 19.413 1.00 67.81 220 ASN A CA 1
ATOM 1708 C C . ASN A 1 220 ? 4.884 21.931 20.793 1.00 67.81 220 ASN A C 1
ATOM 1710 O O . ASN A 1 220 ? 4.345 22.899 21.332 1.00 67.81 220 ASN A O 1
ATOM 1714 N N . THR A 1 221 ? 4.883 20.722 21.356 1.00 64.62 221 THR A N 1
ATOM 1715 C CA . THR A 1 221 ? 4.384 20.410 22.693 1.00 64.62 221 THR A CA 1
ATOM 1716 C C . THR A 1 221 ? 5.574 20.195 23.614 1.00 64.62 221 THR A C 1
ATOM 1718 O O . THR A 1 221 ? 6.484 19.450 23.262 1.00 64.62 221 THR A O 1
ATOM 1721 N N . ASP A 1 222 ? 5.548 20.798 24.800 1.00 67.62 222 ASP A N 1
ATOM 1722 C CA . ASP A 1 222 ? 6.471 20.478 25.891 1.00 67.62 222 ASP A CA 1
ATOM 1723 C C . ASP A 1 222 ? 5.715 19.631 26.931 1.00 67.62 222 ASP A C 1
ATOM 1725 O O . ASP A 1 222 ? 5.047 20.192 27.811 1.00 67.62 222 ASP A O 1
ATOM 1729 N N . PRO A 1 223 ? 5.696 18.289 26.791 1.00 67.81 223 PRO A N 1
ATOM 1730 C CA . PRO A 1 223 ? 4.991 17.420 27.717 1.00 67.81 223 PRO A CA 1
ATOM 1731 C C . PRO A 1 223 ? 5.661 17.515 29.089 1.00 67.81 223 PRO A C 1
ATOM 1733 O O . PRO A 1 223 ? 6.791 17.074 29.290 1.00 67.81 223 PRO A O 1
ATOM 1736 N N . GLN A 1 224 ? 4.935 18.098 30.042 1.00 70.94 224 GLN A N 1
ATOM 1737 C CA . GLN A 1 224 ? 5.445 18.417 31.379 1.00 70.94 224 GLN A CA 1
ATOM 1738 C C . GLN A 1 224 ? 5.749 17.167 32.225 1.00 70.94 224 GLN A C 1
ATOM 1740 O O . GLN A 1 224 ? 6.446 17.269 33.234 1.00 70.94 224 GLN A O 1
ATOM 1745 N N . THR A 1 225 ? 5.236 15.993 31.834 1.00 79.62 225 THR A N 1
ATOM 1746 C CA . THR A 1 225 ? 5.487 14.712 32.509 1.00 79.62 225 THR A CA 1
ATOM 1747 C C . THR A 1 225 ? 5.803 13.593 31.514 1.00 79.62 225 THR A C 1
ATOM 1749 O O . THR A 1 225 ? 5.582 13.715 30.305 1.00 79.62 225 THR A O 1
ATOM 1752 N N . GLU A 1 226 ? 6.364 12.490 32.013 1.00 80.12 226 GLU A N 1
ATOM 1753 C CA . GLU A 1 226 ? 6.622 11.299 31.202 1.00 80.12 226 GLU A CA 1
ATOM 1754 C C . GLU A 1 226 ? 5.326 10.607 30.776 1.00 80.12 226 GLU A C 1
ATOM 1756 O O . GLU A 1 226 ? 5.237 10.157 29.641 1.00 80.12 226 GLU A O 1
ATOM 1761 N N . GLU A 1 227 ? 4.301 10.608 31.625 1.00 81.88 227 GLU A N 1
ATOM 1762 C CA . GLU A 1 227 ? 2.990 10.035 31.314 1.00 81.88 227 GLU A CA 1
ATOM 1763 C C . GLU A 1 227 ? 2.333 10.741 30.125 1.00 81.88 227 GLU A C 1
ATOM 1765 O O . GLU A 1 227 ? 1.918 10.078 29.180 1.00 81.88 227 GLU A O 1
ATOM 1770 N N . VAL A 1 228 ? 2.317 12.080 30.122 1.00 78.56 228 VAL A N 1
ATOM 1771 C CA . VAL A 1 228 ? 1.765 12.871 29.005 1.00 78.56 228 VAL A CA 1
ATOM 1772 C C . VAL A 1 228 ? 2.560 12.630 27.723 1.00 78.56 228 VAL A C 1
ATOM 1774 O O . VAL A 1 228 ? 1.999 12.565 26.633 1.00 78.56 228 VAL A O 1
ATOM 1777 N N . PHE A 1 229 ? 3.879 12.474 27.835 1.00 81.81 229 PHE A N 1
ATOM 1778 C CA . PHE A 1 229 ? 4.709 12.150 26.682 1.00 81.81 229 PHE A CA 1
ATOM 1779 C C . PHE A 1 229 ? 4.380 10.768 26.103 1.00 81.81 229 PHE A C 1
ATOM 1781 O O . PHE A 1 229 ? 4.272 10.625 24.888 1.00 81.81 229 PHE A O 1
ATOM 1788 N N . LEU A 1 230 ? 4.193 9.762 26.960 1.00 81.38 230 LEU A N 1
ATOM 1789 C CA . LEU A 1 230 ? 3.820 8.417 26.531 1.00 81.38 230 LEU A CA 1
ATOM 1790 C C . LEU A 1 230 ? 2.419 8.377 25.912 1.00 81.38 230 LEU A C 1
ATOM 1792 O O . LEU A 1 230 ? 2.242 7.667 24.933 1.00 81.38 230 LEU A O 1
ATOM 1796 N N . GLU A 1 231 ? 1.466 9.167 26.408 1.00 80.38 231 GLU A N 1
ATOM 1797 C CA . GLU A 1 231 ? 0.125 9.299 25.816 1.00 80.38 231 GLU A CA 1
ATOM 1798 C C . GLU A 1 231 ? 0.178 9.879 24.393 1.00 80.38 231 GLU A C 1
ATOM 1800 O O . GLU A 1 231 ? -0.445 9.347 23.474 1.00 80.38 231 GLU A O 1
ATOM 1805 N N . ILE A 1 232 ? 0.994 10.917 24.174 1.00 78.75 232 ILE A N 1
ATOM 1806 C CA . ILE A 1 232 ? 1.231 11.466 22.829 1.00 78.75 232 ILE A CA 1
ATOM 1807 C C . ILE A 1 232 ? 1.834 10.390 21.922 1.00 78.75 232 ILE A C 1
ATOM 1809 O O . ILE A 1 232 ? 1.364 10.185 20.804 1.00 78.75 232 ILE A O 1
ATOM 1813 N N . LEU A 1 233 ? 2.845 9.667 22.413 1.00 81.44 233 LEU A N 1
ATOM 1814 C CA . LEU A 1 233 ? 3.476 8.590 21.655 1.00 81.44 233 LEU A CA 1
ATOM 1815 C C . LEU A 1 233 ? 2.558 7.397 21.400 1.00 81.44 233 LEU A C 1
ATOM 1817 O O . LEU A 1 233 ? 2.872 6.626 20.503 1.00 81.44 233 LEU A O 1
ATOM 1821 N N . ASP A 1 234 ? 1.483 7.214 22.164 1.00 82.12 234 ASP A N 1
ATOM 1822 C CA . ASP A 1 234 ? 0.505 6.133 21.989 1.00 82.12 234 ASP A CA 1
ATOM 1823 C C . ASP A 1 234 ? -0.666 6.526 21.080 1.00 82.12 234 ASP A C 1
ATOM 1825 O O . ASP A 1 234 ? -1.537 5.713 20.786 1.00 82.12 234 ASP A O 1
ATOM 1829 N N . THR A 1 235 ? -0.668 7.762 20.572 1.00 85.19 235 THR A N 1
ATOM 1830 C CA . THR A 1 235 ? -1.703 8.230 19.650 1.00 85.19 235 THR A CA 1
ATOM 1831 C C . THR A 1 235 ? -1.628 7.463 18.331 1.00 85.19 235 THR A C 1
ATOM 1833 O O . THR A 1 235 ? -0.634 7.544 17.604 1.00 85.19 235 THR A O 1
ATOM 1836 N N . ASP A 1 236 ? -2.707 6.761 17.993 1.00 87.00 236 ASP A N 1
ATOM 1837 C CA . ASP A 1 236 ? -2.852 6.062 16.718 1.00 87.00 236 ASP A CA 1
ATOM 1838 C C . ASP A 1 236 ? -3.015 7.060 15.562 1.00 87.00 236 ASP A C 1
ATOM 1840 O O . ASP A 1 236 ? -3.833 7.982 15.623 1.00 87.00 236 ASP A O 1
ATOM 1844 N N . ILE A 1 237 ? -2.253 6.882 14.482 1.00 87.88 237 ILE A N 1
ATOM 1845 C CA . ILE A 1 237 ? -2.412 7.648 13.242 1.00 87.88 237 ILE A CA 1
ATOM 1846 C C . ILE A 1 237 ? -3.769 7.414 12.564 1.00 87.88 237 ILE A C 1
ATOM 1848 O O . ILE A 1 237 ? -4.266 8.308 11.877 1.00 87.88 237 ILE A O 1
ATOM 1852 N N . ASN A 1 238 ? -4.367 6.243 12.778 1.00 89.19 238 ASN A N 1
ATOM 1853 C CA . ASN A 1 238 ? -5.612 5.810 12.159 1.00 89.19 238 ASN A CA 1
ATOM 1854 C C . ASN A 1 238 ? -6.849 6.112 13.002 1.00 89.19 238 ASN A C 1
ATOM 1856 O O . ASN A 1 238 ? -7.918 5.657 12.624 1.00 89.19 238 ASN A O 1
ATOM 1860 N N . ASN A 1 239 ? -6.762 6.886 14.086 1.00 87.31 239 ASN A N 1
ATOM 1861 C CA . ASN A 1 239 ? -7.942 7.243 14.885 1.00 87.31 239 ASN A CA 1
ATOM 1862 C C . ASN A 1 239 ? -9.050 7.936 14.050 1.00 87.31 239 ASN A C 1
ATOM 1864 O O . ASN A 1 239 ? -8.814 8.383 12.922 1.00 87.31 239 ASN A O 1
ATOM 1868 N N . ALA A 1 240 ? -10.269 8.021 14.581 1.00 83.44 240 ALA A N 1
ATOM 1869 C CA . ALA A 1 240 ? -11.415 8.572 13.847 1.00 83.44 240 ALA A CA 1
ATOM 1870 C C . ALA A 1 240 ? -11.510 10.110 13.818 1.00 83.44 240 ALA A C 1
ATOM 1872 O O . ALA A 1 240 ? -12.466 10.641 13.252 1.00 83.44 240 ALA A O 1
ATOM 1873 N N . ASP A 1 241 ? -10.554 10.853 14.387 1.00 85.94 241 ASP A N 1
ATOM 1874 C CA . ASP A 1 241 ? -10.558 12.315 14.290 1.00 85.94 241 ASP A CA 1
ATOM 1875 C C . ASP A 1 241 ? -10.368 12.740 12.823 1.00 85.94 241 ASP A C 1
ATOM 1877 O O . ASP A 1 241 ? -9.337 12.479 12.199 1.00 85.94 241 ASP A O 1
ATOM 1881 N N . THR A 1 242 ? -11.345 13.439 12.247 1.00 81.88 242 THR A N 1
ATOM 1882 C CA . THR A 1 242 ? -11.255 13.980 10.878 1.00 81.88 242 THR A CA 1
ATOM 1883 C C . THR A 1 242 ? -10.164 15.047 10.750 1.00 81.88 242 THR A C 1
ATOM 1885 O O . THR A 1 242 ? -9.641 15.296 9.666 1.00 81.88 242 THR A O 1
ATOM 1888 N N . ARG A 1 243 ? -9.729 15.630 11.875 1.00 82.06 243 ARG A N 1
ATOM 1889 C CA . ARG A 1 243 ? -8.613 16.580 11.967 1.00 82.06 243 ARG A CA 1
ATOM 1890 C C . ARG A 1 243 ? -7.308 15.928 12.417 1.00 82.06 243 ARG A C 1
ATOM 1892 O O . ARG A 1 243 ? -6.335 16.643 12.668 1.00 82.06 243 ARG A O 1
ATOM 1899 N N . ARG A 1 244 ? -7.219 14.590 12.460 1.00 82.62 244 ARG A N 1
ATOM 1900 C CA . ARG A 1 244 ? -6.002 13.855 12.864 1.00 82.62 244 ARG A CA 1
ATOM 1901 C C . ARG A 1 244 ? -4.745 14.315 12.124 1.00 82.62 244 ARG A C 1
ATOM 1903 O O . ARG A 1 244 ? -3.659 14.278 12.693 1.00 82.62 244 ARG A O 1
ATOM 1910 N N . TYR A 1 245 ? -4.872 14.794 10.892 1.00 81.75 245 TYR A N 1
ATOM 1911 C CA . TYR A 1 245 ? -3.755 15.266 10.066 1.00 81.75 245 TYR A CA 1
ATOM 1912 C C . TYR A 1 245 ? -3.304 16.700 10.347 1.00 81.75 245 TYR A C 1
ATOM 1914 O O . TYR A 1 245 ? -2.256 17.120 9.861 1.00 81.75 245 TYR A O 1
ATOM 1922 N N . GLU A 1 246 ? -4.093 17.473 11.087 1.00 82.62 246 GLU A N 1
ATOM 1923 C CA . GLU A 1 246 ? -3.730 18.831 11.500 1.00 82.62 246 GLU A CA 1
ATOM 1924 C C . GLU A 1 246 ? -2.875 18.832 12.769 1.00 82.62 246 GLU A C 1
ATOM 1926 O O . GLU A 1 246 ? -2.146 19.787 13.041 1.00 82.62 246 GLU A O 1
ATOM 1931 N N . GLN A 1 247 ? -2.947 17.744 13.536 1.00 76.94 247 GLN A N 1
ATOM 1932 C CA . GLN A 1 247 ? -2.163 17.549 14.742 1.00 76.94 247 GLN A CA 1
ATOM 1933 C C . GLN A 1 247 ? -0.758 17.067 14.367 1.00 76.94 247 GLN A C 1
ATOM 1935 O O . GLN A 1 247 ? -0.567 15.930 13.928 1.00 76.94 247 GLN A O 1
ATOM 1940 N N . GLN A 1 248 ? 0.230 17.944 14.538 1.00 77.81 248 GLN A N 1
ATOM 1941 C CA . GLN A 1 248 ? 1.636 17.593 14.363 1.00 77.81 248 GLN A CA 1
ATOM 1942 C C . GLN A 1 248 ? 2.126 16.778 15.560 1.00 77.81 248 GLN A C 1
ATOM 1944 O O . GLN A 1 248 ? 1.791 17.081 16.703 1.00 77.81 248 GLN A O 1
ATOM 1949 N N . GLY A 1 249 ? 2.953 15.769 15.304 1.00 78.44 249 GLY A N 1
ATOM 1950 C CA . GLY A 1 249 ? 3.589 14.997 16.362 1.00 78.44 249 GLY A CA 1
ATOM 1951 C C . GLY A 1 249 ? 3.972 13.594 15.932 1.00 78.44 249 GLY A C 1
ATOM 1952 O O . GLY A 1 249 ? 3.751 13.187 14.791 1.00 78.44 249 GLY A O 1
ATOM 1953 N N . ILE A 1 250 ? 4.585 12.872 16.865 1.00 81.94 250 ILE A N 1
ATOM 1954 C CA . ILE A 1 250 ? 4.887 11.455 16.690 1.00 81.94 250 ILE A CA 1
ATOM 1955 C C . ILE A 1 250 ? 3.612 10.673 16.990 1.00 81.94 250 ILE A C 1
ATOM 1957 O O . ILE A 1 250 ? 3.009 10.867 18.039 1.00 81.94 250 ILE A O 1
ATOM 1961 N N . LYS A 1 251 ? 3.227 9.797 16.066 1.00 84.00 251 LYS A N 1
ATOM 1962 C CA . LYS A 1 251 ? 2.088 8.890 16.203 1.00 84.00 251 LYS A CA 1
ATOM 1963 C C . LYS A 1 251 ? 2.556 7.462 16.012 1.00 84.00 251 LYS A C 1
ATOM 1965 O O . LYS A 1 251 ? 3.519 7.230 15.272 1.00 84.00 251 LYS A O 1
ATOM 1970 N N . GLN A 1 252 ? 1.871 6.511 16.634 1.00 85.19 252 GLN A N 1
ATOM 1971 C CA . GLN A 1 252 ? 2.084 5.118 16.276 1.00 85.19 252 GLN A CA 1
ATOM 1972 C C . GLN A 1 252 ? 1.391 4.809 14.965 1.00 85.19 252 GLN A C 1
ATOM 1974 O O . GLN A 1 252 ? 0.350 5.374 14.631 1.00 85.19 252 GLN A O 1
ATOM 1979 N N . ILE A 1 253 ? 2.000 3.894 14.224 1.00 84.69 253 ILE A N 1
ATOM 1980 C CA . ILE A 1 253 ? 1.448 3.408 12.978 1.00 84.69 253 ILE A CA 1
ATOM 1981 C C . ILE A 1 253 ? 1.244 1.907 13.115 1.00 84.69 253 ILE A C 1
ATOM 1983 O O . ILE A 1 253 ? 2.145 1.192 13.565 1.00 84.69 253 ILE A O 1
ATOM 1987 N N . GLY A 1 254 ? 0.052 1.454 12.731 1.00 82.19 254 GLY A N 1
ATOM 1988 C CA . GLY A 1 254 ? -0.282 0.041 12.676 1.00 82.19 254 GLY A CA 1
ATOM 1989 C C . GLY A 1 254 ? 0.647 -0.696 11.719 1.00 82.19 254 GLY A C 1
ATOM 1990 O O . GLY A 1 254 ? 0.916 -0.239 10.611 1.00 82.19 254 GLY A O 1
ATOM 1991 N N . VAL A 1 255 ? 1.121 -1.858 12.140 1.00 80.75 255 VAL A N 1
ATOM 1992 C CA . VAL A 1 255 ? 1.940 -2.762 11.335 1.00 80.75 255 VAL A CA 1
ATOM 1993 C C . VAL A 1 255 ? 1.203 -4.095 11.186 1.00 80.75 255 VAL A C 1
ATOM 1995 O O . VAL A 1 255 ? 0.726 -4.644 12.187 1.00 80.75 255 VAL A O 1
ATOM 1998 N N . PRO A 1 256 ? 1.064 -4.627 9.960 1.00 79.25 256 PRO A N 1
ATOM 1999 C CA . PRO A 1 256 ? 0.569 -5.970 9.727 1.00 79.25 256 PRO A CA 1
ATOM 2000 C C . PRO A 1 256 ? 1.295 -7.022 10.572 1.00 79.25 256 PRO A C 1
ATOM 2002 O O . PRO A 1 256 ? 2.521 -7.022 10.692 1.00 79.25 256 PRO A O 1
ATOM 2005 N N . CYS A 1 257 ? 0.540 -7.957 11.142 1.00 75.94 257 CYS A N 1
ATOM 2006 C CA . CYS A 1 257 ? 1.081 -9.101 11.867 1.00 75.94 257 CYS A CA 1
ATOM 2007 C C . CYS A 1 257 ? 0.458 -10.406 11.360 1.00 75.94 257 CYS A C 1
ATOM 2009 O O . CYS A 1 257 ? -0.669 -10.443 10.870 1.00 75.94 257 CYS A O 1
ATOM 2011 N N . ARG A 1 258 ? 1.183 -11.522 11.484 1.00 65.88 258 ARG A N 1
ATOM 2012 C CA . ARG A 1 258 ? 0.628 -12.865 11.248 1.00 65.88 258 ARG A CA 1
ATOM 2013 C C . ARG A 1 258 ? 0.746 -13.713 12.504 1.00 65.88 258 ARG A C 1
ATOM 2015 O O . ARG A 1 258 ? 1.715 -13.602 13.260 1.00 65.88 258 ARG A O 1
ATOM 2022 N N . ARG A 1 259 ? -0.216 -14.618 12.694 1.00 54.00 259 ARG A N 1
ATOM 2023 C CA . ARG A 1 259 ? -0.137 -15.661 13.721 1.00 54.00 259 ARG A CA 1
ATOM 2024 C C . ARG A 1 259 ? 1.022 -16.596 13.358 1.00 54.00 259 ARG A C 1
ATOM 2026 O O . ARG A 1 259 ? 0.993 -17.265 12.332 1.00 54.00 259 ARG A O 1
ATOM 2033 N N . ALA A 1 260 ? 2.088 -16.585 14.151 1.00 46.38 260 ALA A N 1
ATOM 2034 C CA . ALA A 1 260 ? 3.288 -17.367 13.875 1.00 46.38 260 ALA A CA 1
ATOM 2035 C C . ALA A 1 260 ? 3.118 -18.819 14.360 1.00 46.38 260 ALA A C 1
ATOM 2037 O O . ALA A 1 260 ? 3.238 -19.071 15.553 1.00 46.38 260 ALA A O 1
ATOM 2038 N N . GLU A 1 261 ? 2.931 -19.788 13.457 1.00 36.59 261 GLU A N 1
ATOM 2039 C CA . GLU A 1 261 ? 2.847 -21.215 13.839 1.00 36.59 261 GLU A CA 1
ATOM 2040 C C . GLU A 1 261 ? 4.207 -21.844 14.217 1.00 36.59 261 GLU A C 1
ATOM 2042 O O . GLU A 1 261 ? 4.255 -22.869 14.896 1.00 36.59 261 GLU A O 1
ATOM 2047 N N . ARG A 1 262 ? 5.344 -21.234 13.846 1.00 33.47 262 ARG A N 1
ATOM 2048 C CA . ARG A 1 262 ? 6.691 -21.720 14.221 1.00 33.47 262 ARG A CA 1
ATOM 2049 C C . ARG A 1 262 ? 7.666 -20.593 14.511 1.00 33.47 262 ARG A C 1
ATOM 2051 O O . ARG A 1 262 ? 8.166 -19.970 13.582 1.00 33.47 262 ARG A O 1
ATOM 2058 N N . ALA A 1 263 ? 7.954 -20.343 15.784 1.00 30.52 263 ALA A N 1
ATOM 2059 C CA . ALA A 1 263 ? 8.948 -19.369 16.220 1.00 30.52 263 ALA A CA 1
ATOM 2060 C C . ALA A 1 263 ? 10.370 -19.787 15.801 1.00 30.52 263 ALA A C 1
ATOM 2062 O O . ALA A 1 263 ? 10.879 -20.811 16.249 1.00 30.52 263 ALA A O 1
ATOM 2063 N N . VAL A 1 264 ? 11.032 -18.953 15.001 1.00 31.67 264 VAL A N 1
ATOM 2064 C CA . VAL A 1 264 ? 12.497 -18.902 14.930 1.00 31.67 264 VAL A CA 1
ATOM 2065 C C . VAL A 1 264 ? 12.887 -17.494 15.372 1.00 31.67 264 VAL A C 1
ATOM 2067 O O . VAL A 1 264 ? 12.258 -16.521 14.958 1.00 31.67 264 VAL A O 1
ATOM 2070 N N . LEU A 1 265 ? 13.827 -17.411 16.316 1.00 34.16 265 LEU A N 1
ATOM 2071 C CA . LEU A 1 265 ? 14.264 -16.173 16.960 1.00 34.16 265 LEU A CA 1
ATOM 2072 C C . LEU A 1 265 ? 14.680 -15.106 15.936 1.00 34.16 265 LEU A C 1
ATOM 2074 O O . LEU A 1 265 ? 15.453 -15.390 15.026 1.00 34.16 265 LEU A O 1
ATOM 2078 N N . GLY A 1 266 ? 14.232 -13.872 16.180 1.00 36.31 266 GLY A N 1
ATOM 2079 C CA . GLY A 1 266 ? 14.588 -12.674 15.418 1.00 36.31 266 GLY A CA 1
ATOM 2080 C C . GLY A 1 266 ? 13.364 -12.025 14.773 1.00 36.31 266 GLY A C 1
ATOM 2081 O O . GLY A 1 266 ? 12.800 -12.565 13.832 1.00 36.31 266 GLY A O 1
ATOM 2082 N N . SER A 1 267 ? 12.944 -10.878 15.317 1.00 38.03 267 SER A N 1
ATOM 2083 C CA . SER A 1 267 ? 12.126 -9.848 14.641 1.00 38.03 267 SER A CA 1
ATOM 2084 C C . SER A 1 267 ? 10.737 -10.204 14.077 1.00 38.03 267 SER A C 1
ATOM 2086 O O . SER A 1 267 ? 10.233 -9.481 13.222 1.00 38.03 267 SER A O 1
ATOM 2088 N N . ARG A 1 268 ? 10.037 -11.222 14.591 1.00 48.59 268 ARG A N 1
ATOM 2089 C CA . ARG A 1 268 ? 8.584 -11.334 14.348 1.00 48.59 268 ARG A CA 1
ATOM 2090 C C . ARG A 1 268 ? 7.806 -10.411 15.287 1.00 48.59 268 ARG A C 1
ATOM 2092 O O . ARG A 1 268 ? 7.808 -10.649 16.496 1.00 48.59 268 ARG A O 1
ATOM 2099 N N . LEU A 1 269 ? 7.107 -9.416 14.739 1.00 53.00 269 LEU A N 1
ATOM 2100 C CA . LEU A 1 269 ? 6.000 -8.756 15.435 1.00 53.00 269 LEU A CA 1
ATOM 2101 C C . LEU A 1 269 ? 4.889 -9.799 15.588 1.00 53.00 269 LEU A C 1
ATOM 2103 O O . LEU A 1 269 ? 4.248 -10.196 14.615 1.00 53.00 269 LEU A O 1
ATOM 2107 N N . ARG A 1 270 ? 4.743 -10.347 16.796 1.00 53.00 270 ARG A N 1
ATOM 2108 C CA . ARG A 1 270 ? 3.660 -11.289 17.089 1.00 53.00 270 ARG A CA 1
ATOM 2109 C C . ARG A 1 270 ? 2.368 -10.500 17.229 1.00 53.00 270 ARG A C 1
ATOM 2111 O O . ARG A 1 270 ? 2.354 -9.510 17.956 1.00 53.00 270 ARG A O 1
ATOM 2118 N N . CYS A 1 271 ? 1.297 -10.984 16.604 1.00 55.19 271 CYS A N 1
ATOM 2119 C CA . CYS A 1 271 ? -0.038 -10.604 17.049 1.00 55.19 271 CYS A CA 1
ATOM 2120 C C . CYS A 1 271 ? -0.194 -11.012 18.523 1.00 55.19 271 CYS A C 1
ATOM 2122 O O . CYS A 1 271 ? 0.389 -12.018 18.946 1.00 55.19 271 CYS A O 1
ATOM 2124 N N . GLN A 1 272 ? -0.935 -10.228 19.303 1.00 54.22 272 GLN A N 1
ATOM 2125 C CA . GLN A 1 272 ? -1.271 -10.626 20.665 1.00 54.22 272 GLN A CA 1
ATOM 2126 C C . GLN A 1 272 ? -2.120 -11.903 20.593 1.00 54.22 272 GLN A C 1
ATOM 2128 O O . GLN A 1 272 ? -3.075 -11.971 19.824 1.00 54.22 272 GLN A O 1
ATOM 2133 N N . ASP A 1 273 ? -1.737 -12.939 21.341 1.00 44.75 273 ASP A N 1
ATOM 2134 C CA . ASP A 1 273 ? -2.585 -14.118 21.495 1.00 44.75 273 ASP A CA 1
ATOM 2135 C C . ASP A 1 273 ? -3.767 -13.701 22.383 1.00 44.75 273 ASP A C 1
ATOM 2137 O O . ASP A 1 273 ? -3.601 -13.548 23.595 1.00 44.75 273 ASP A O 1
ATOM 2141 N N . THR A 1 274 ? -4.921 -13.448 21.763 1.00 41.25 274 THR A N 1
ATOM 2142 C CA . THR A 1 274 ? -6.215 -13.335 22.449 1.00 41.25 274 THR A CA 1
ATOM 2143 C C . THR A 1 274 ? -6.882 -14.702 22.558 1.00 41.25 274 THR A C 1
ATOM 2145 O O . THR A 1 274 ? -6.743 -15.524 21.615 1.00 41.25 274 THR A O 1
#

InterPro domains:
  IPR012132 Glucose-methanol-choline oxidoreductase [PTHR11552] (16-94)
  IPR036188 FAD/NAD(P)-binding domain superfamily [G3DSA:3.50.50.60] (21-116)
  IPR036188 FAD/NAD(P)-binding domain superfamily [SSF51905] (27-198)

Radius of gyration: 30.09 Å; chains: 1; bounding box: 54×108×87 Å

Organism: NCBI:txid702011

Sequence (274 aa):
MQLKLTAALFAALAISAPIDCTEDADVYEYIVVGSGPGGGSLAANIARAGHSVLLLEAGGDNGDDILQQMPFWASANAEMPDVLWAFFVGHYQNETQARRDSKFSYLMPNGSYYTGLDPPANAEPTPVRLRPFKTPADDVSSVQRDDDWDIIAQLTGDDSWLAENVRQHFNDLERNQYLPDSTEHGYDGYISTTLNRMDYLTSRPPLMDIVREVSNRLANTDPQTEEVFLEILDTDINNADTRRYEQQGIKQIGVPCRRAERAVLGSRLRCQDT

Secondary structure (DSSP, 8-state):
----------------------------SEEEE--SHHHHHHHHHHHHTT--EEEE-SS---TT-HHHH-GGGHHHHTT-TTTB---EE-S-SSHHHHTTSTT-EEE-TTS-EEESSS--TTPEEE-EE---BSS-----B-PPPHHHHHHHHHHHT-GGGSHHHHHHHHHHHEEESSSSS-SSS-SSSSEEEEPPPTHHHHT-HHHHHHHHHHHHHHH----SSHHHHHHHHT-BTT-S-TTTTTS-S--B-BEE-B--SS--SS---BPP--

pLDDT: mean 79.26, std 16.5, range [30.52, 98.38]

Foldseek 3Di:
DDDDDDDDDDPPPPPPPPPPPPPVPPDFPEEFEACAPVRVVVQVVCVVVVGGYHYHHPADDCCVPPCNQFLVNLVVLLPDPRFWPFDFDAPDPDVVVQLVDQQWWWQAPVRDIDGGNDDDPRTHTTHGTDTDTSYRSHQWDADDAQVVQVVVCVVVVNCCSRSVNVQVVQQQAEQEQDDPDDPLHHNPHDFYWYWDDCCVQVVDVVSVVVLQVVFCVFQVDDQPDPVSVVVQADAANSGPPSCSVVGTGHYITIGTADQDPDDDDDRHPHRPDD